Protein AF-A0A7S4HXS4-F1 (afdb_monomer_lite)

Structure (mmCIF, N/CA/C/O backbone):
data_AF-A0A7S4HXS4-F1
#
_entry.id   AF-A0A7S4HXS4-F1
#
loop_
_atom_site.group_PDB
_atom_site.id
_atom_site.type_symbol
_atom_site.label_atom_id
_atom_site.label_alt_id
_atom_site.label_comp_id
_atom_site.label_asym_id
_atom_site.label_entity_id
_atom_site.label_seq_id
_atom_site.pdbx_PDB_ins_code
_atom_site.Cartn_x
_atom_site.Cartn_y
_atom_site.Cartn_z
_atom_site.occupancy
_atom_site.B_iso_or_equiv
_atom_site.auth_seq_id
_atom_site.auth_comp_id
_atom_site.auth_asym_id
_atom_site.auth_atom_id
_atom_site.pdbx_PDB_model_num
ATOM 1 N N . GLN A 1 1 ? 5.631 14.807 39.932 1.00 48.62 1 GLN A N 1
ATOM 2 C CA . GLN A 1 1 ? 4.966 13.761 40.755 1.00 48.62 1 GLN A CA 1
ATOM 3 C C . GLN A 1 1 ? 3.555 13.387 40.265 1.00 48.62 1 GLN A C 1
ATOM 5 O O . GLN A 1 1 ? 3.109 12.299 40.607 1.00 48.62 1 GLN A O 1
ATOM 10 N N . LEU A 1 2 ? 2.873 14.198 39.436 1.00 36.66 2 LEU A N 1
ATOM 11 C CA . LEU A 1 2 ? 1.602 13.806 38.792 1.00 36.66 2 LEU A CA 1
ATOM 12 C C . LEU A 1 2 ? 1.773 12.913 37.546 1.00 36.66 2 LEU A C 1
ATOM 14 O O . LEU A 1 2 ? 0.957 12.025 37.330 1.00 36.66 2 LEU A O 1
ATOM 18 N N . GLU A 1 3 ? 2.858 13.064 36.786 1.00 39.25 3 GLU A N 1
ATOM 19 C CA . GLU A 1 3 ? 3.107 12.280 35.558 1.00 39.25 3 GLU A CA 1
ATOM 20 C C . GLU A 1 3 ? 3.273 10.772 35.822 1.00 39.25 3 GLU A C 1
ATOM 22 O O . GLU A 1 3 ? 2.792 9.944 35.055 1.00 39.25 3 GLU A O 1
ATOM 27 N N . LYS A 1 4 ? 3.846 10.395 36.974 1.00 41.03 4 LYS A N 1
ATOM 28 C CA . LYS A 1 4 ? 4.000 8.988 37.391 1.00 41.03 4 LYS A CA 1
ATOM 29 C C . LYS A 1 4 ? 2.687 8.306 37.798 1.00 41.03 4 LYS A C 1
ATOM 31 O O . LYS A 1 4 ? 2.642 7.084 37.844 1.00 41.03 4 LYS A O 1
ATOM 36 N N . ARG A 1 5 ? 1.626 9.064 38.108 1.00 41.56 5 ARG A N 1
ATOM 37 C CA . ARG A 1 5 ? 0.308 8.509 38.489 1.00 41.56 5 ARG A CA 1
AT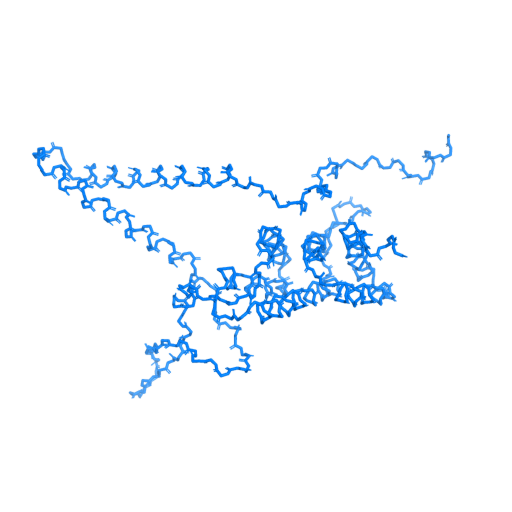OM 38 C C . ARG A 1 5 ? -0.635 8.332 37.297 1.00 41.56 5 ARG A C 1
ATOM 40 O O . ARG A 1 5 ? -1.665 7.694 37.459 1.00 41.56 5 ARG A O 1
ATOM 47 N N . MET A 1 6 ? -0.283 8.870 36.128 1.00 39.78 6 MET A N 1
ATOM 48 C CA . MET A 1 6 ? -1.100 8.815 34.909 1.00 39.78 6 MET A CA 1
ATOM 49 C C . MET A 1 6 ? -0.726 7.661 33.963 1.00 39.78 6 MET A C 1
ATOM 51 O O . MET A 1 6 ? -1.267 7.588 32.868 1.00 39.78 6 MET A O 1
ATOM 55 N N . GLY A 1 7 ? 0.214 6.781 34.330 1.00 35.84 7 GLY A N 1
ATOM 56 C CA . GLY A 1 7 ? 0.595 5.639 33.484 1.00 35.84 7 GLY A CA 1
ATOM 57 C C . GLY A 1 7 ? 1.283 6.004 32.159 1.00 35.84 7 GLY A C 1
ATOM 58 O O . GLY A 1 7 ? 1.500 5.130 31.333 1.00 35.84 7 GLY A O 1
ATOM 59 N N . VAL A 1 8 ? 1.671 7.270 31.956 1.00 43.25 8 VAL A N 1
ATOM 60 C CA . VAL A 1 8 ? 2.336 7.747 30.722 1.00 43.25 8 VAL A CA 1
ATOM 61 C C . VAL A 1 8 ? 3.813 7.325 30.659 1.00 43.25 8 VAL A C 1
ATOM 63 O O . VAL A 1 8 ? 4.458 7.435 29.625 1.00 43.25 8 VAL A O 1
ATOM 66 N N . ALA A 1 9 ? 4.353 6.784 31.752 1.00 33.59 9 ALA A N 1
ATOM 67 C CA . ALA A 1 9 ? 5.680 6.180 31.800 1.00 33.59 9 ALA A CA 1
ATOM 68 C C . ALA A 1 9 ? 5.588 4.652 31.659 1.00 33.59 9 ALA A C 1
ATOM 70 O O . ALA A 1 9 ? 6.033 3.916 32.537 1.00 33.59 9 ALA A O 1
ATOM 71 N N . ALA A 1 10 ? 4.977 4.174 30.575 1.00 33.69 10 ALA A N 1
ATOM 72 C CA . ALA A 1 10 ? 5.369 2.881 30.040 1.00 33.69 10 ALA A CA 1
ATOM 73 C C . ALA A 1 10 ? 6.637 3.139 29.228 1.00 33.69 10 ALA A C 1
ATOM 75 O O . ALA A 1 10 ? 6.600 3.799 28.191 1.00 33.69 10 ALA A O 1
ATOM 76 N N . GLU A 1 11 ? 7.768 2.682 29.760 1.00 32.03 11 GLU A N 1
ATOM 77 C CA . GLU A 1 11 ? 8.992 2.496 28.997 1.00 32.03 11 GLU A CA 1
ATOM 78 C C . GLU A 1 11 ? 8.625 1.739 27.717 1.00 32.03 11 GLU A C 1
ATOM 80 O O . GLU A 1 11 ? 8.322 0.545 27.746 1.00 32.03 11 GLU A O 1
ATOM 85 N N . PHE A 1 12 ? 8.602 2.475 26.606 1.00 33.97 12 PHE A N 1
ATOM 86 C CA . PHE A 1 12 ? 8.404 1.991 25.247 1.00 33.97 12 PHE A CA 1
ATOM 87 C C . PHE A 1 12 ? 9.647 1.188 24.849 1.00 33.97 12 PHE A C 1
ATOM 89 O O . PHE A 1 12 ? 10.474 1.596 24.039 1.00 33.97 12 PHE A O 1
ATOM 96 N N . THR A 1 13 ? 9.848 0.068 25.531 1.00 33.50 13 THR A N 1
ATOM 97 C CA . THR A 1 13 ? 10.948 -0.853 25.301 1.00 33.50 13 THR A CA 1
ATOM 98 C C . THR A 1 13 ? 10.610 -1.664 24.058 1.00 33.50 13 THR A C 1
ATOM 100 O O . THR A 1 13 ? 9.852 -2.626 24.111 1.00 33.50 13 THR A O 1
ATOM 103 N N . GLY A 1 14 ? 11.159 -1.238 22.916 1.00 33.62 14 GLY A N 1
ATOM 104 C CA . GLY A 1 14 ? 11.269 -2.095 21.732 1.00 33.62 14 GLY A CA 1
ATOM 105 C C . GLY A 1 14 ? 10.939 -1.490 20.367 1.00 33.62 14 GLY A C 1
ATOM 106 O O . GLY A 1 14 ? 10.975 -2.238 19.398 1.00 33.62 14 GLY A O 1
ATOM 107 N N . LEU A 1 15 ? 10.638 -0.191 20.245 1.00 38.19 15 LEU A N 1
ATOM 108 C CA . LEU A 1 15 ? 10.359 0.432 18.934 1.00 38.19 15 LEU A CA 1
ATOM 109 C C . LEU A 1 15 ? 11.351 1.528 18.508 1.00 38.19 15 LEU A C 1
ATOM 111 O O . LEU A 1 15 ? 11.173 2.117 17.445 1.00 38.19 15 LEU A O 1
ATOM 115 N N . ASP A 1 16 ? 12.423 1.756 19.270 1.00 32.16 16 ASP A N 1
ATOM 116 C CA . ASP A 1 16 ? 13.467 2.766 18.992 1.00 32.16 16 ASP A CA 1
ATOM 117 C C . ASP A 1 16 ? 14.436 2.358 17.854 1.00 32.16 16 ASP A C 1
ATOM 119 O O . ASP A 1 16 ? 15.609 2.709 17.827 1.00 32.16 16 ASP A O 1
ATOM 123 N N . GLY A 1 17 ? 13.945 1.549 16.914 1.00 40.78 17 GLY A N 1
ATOM 124 C CA . GLY A 1 17 ? 14.686 1.076 15.744 1.00 40.78 17 GLY A CA 1
ATOM 125 C C . GLY A 1 17 ? 13.794 0.726 14.551 1.00 40.78 17 GLY A C 1
ATOM 126 O O . GLY A 1 17 ? 14.253 0.065 13.623 1.00 40.78 17 GLY A O 1
ATOM 127 N N . MET A 1 18 ? 12.512 1.118 14.569 1.00 42.81 18 MET A N 1
ATOM 128 C CA . MET A 1 18 ? 11.580 0.842 13.473 1.00 42.81 18 MET A CA 1
ATOM 129 C C . MET A 1 18 ? 11.328 2.085 12.621 1.00 42.81 18 MET A C 1
ATOM 131 O O . MET A 1 18 ? 10.424 2.867 12.892 1.00 42.81 18 MET A O 1
ATOM 135 N N . MET A 1 19 ? 12.113 2.168 11.550 1.00 52.69 19 MET A N 1
ATOM 136 C CA . MET A 1 19 ? 12.006 3.064 10.400 1.00 52.69 19 MET A CA 1
ATOM 137 C C . MET A 1 19 ? 11.995 4.570 10.683 1.00 52.69 19 MET A C 1
ATOM 139 O O . MET A 1 19 ? 10.982 5.155 11.066 1.00 52.69 19 MET A O 1
ATOM 143 N N . GLU A 1 20 ? 13.111 5.218 10.362 1.00 48.25 20 GLU A N 1
ATOM 144 C CA . GLU A 1 20 ? 13.194 6.671 10.259 1.00 48.25 20 GLU A CA 1
ATOM 145 C C . GLU A 1 20 ? 12.700 7.148 8.883 1.00 48.25 20 GLU A C 1
ATOM 147 O O . GLU A 1 20 ? 12.675 6.410 7.900 1.00 48.25 20 GLU A O 1
ATOM 152 N N . VAL A 1 21 ? 12.328 8.427 8.774 1.00 50.97 21 VAL A N 1
ATOM 153 C CA . VAL A 1 21 ? 11.938 9.056 7.492 1.00 50.97 21 VAL A CA 1
ATOM 154 C C . VAL A 1 21 ? 13.059 8.938 6.439 1.00 50.97 21 VAL A C 1
ATOM 156 O O . VAL A 1 21 ? 12.789 8.902 5.240 1.00 50.97 21 VAL A O 1
ATOM 159 N N . SER A 1 22 ? 14.310 8.812 6.891 1.00 49.25 22 SER A N 1
ATOM 160 C CA . SER A 1 22 ? 15.501 8.540 6.080 1.00 49.25 22 SER A CA 1
ATOM 161 C C . SER A 1 22 ? 15.471 7.169 5.380 1.00 49.25 22 SER A C 1
ATOM 163 O O . SER A 1 22 ? 16.053 7.040 4.305 1.00 49.25 22 SER A O 1
ATOM 165 N N . ASP A 1 23 ? 14.731 6.181 5.896 1.00 55.16 23 ASP A N 1
ATOM 166 C CA . ASP A 1 23 ? 14.619 4.829 5.319 1.00 55.16 23 ASP A CA 1
ATOM 167 C C . ASP A 1 23 ? 13.713 4.747 4.080 1.00 55.16 23 ASP A C 1
ATOM 169 O O . ASP A 1 23 ? 13.588 3.682 3.464 1.00 55.16 23 ASP A O 1
ATOM 173 N N . PHE A 1 24 ? 13.055 5.854 3.725 1.00 50.34 24 PHE A N 1
ATOM 174 C CA . PHE A 1 24 ? 12.297 6.017 2.482 1.00 50.34 24 PHE A CA 1
ATOM 175 C C . PHE A 1 24 ? 13.108 6.717 1.382 1.00 50.34 24 PHE A C 1
ATOM 177 O O . PHE A 1 24 ? 12.611 6.873 0.266 1.00 50.34 24 PHE A O 1
ATOM 184 N N . ALA A 1 25 ? 14.349 7.129 1.663 1.00 51.06 25 ALA A N 1
ATOM 185 C CA . ALA A 1 25 ? 15.264 7.567 0.619 1.00 51.06 25 ALA A CA 1
ATOM 186 C C . ALA A 1 25 ? 15.719 6.347 -0.212 1.00 51.06 25 ALA A C 1
ATOM 188 O O . ALA A 1 25 ? 15.916 5.270 0.359 1.00 51.06 25 ALA A O 1
ATOM 189 N N . PRO A 1 26 ? 15.912 6.474 -1.539 1.00 46.03 26 PRO A N 1
ATOM 190 C CA . PRO A 1 26 ? 16.438 5.385 -2.358 1.00 46.03 26 PRO A CA 1
ATOM 191 C C . PRO A 1 26 ? 17.803 4.957 -1.808 1.00 46.03 26 PRO A C 1
ATOM 193 O O . PRO A 1 26 ? 18.766 5.722 -1.863 1.00 46.03 26 PRO A O 1
ATOM 196 N N . SER A 1 27 ? 17.885 3.761 -1.227 1.00 53.44 27 SER A N 1
ATOM 197 C CA . SER A 1 27 ? 19.128 3.253 -0.660 1.00 53.44 27 SER A CA 1
ATOM 198 C C . SER A 1 27 ? 20.007 2.661 -1.758 1.00 53.44 27 SER A C 1
ATOM 200 O O . SER A 1 27 ? 19.574 1.859 -2.589 1.00 53.44 27 SER A O 1
ATOM 202 N N . ASP A 1 28 ? 21.272 3.072 -1.761 1.00 55.22 28 ASP A N 1
ATOM 203 C CA . ASP A 1 28 ? 22.278 2.605 -2.705 1.00 55.22 28 ASP A CA 1
ATOM 204 C C . ASP A 1 28 ? 22.683 1.167 -2.321 1.00 55.22 28 ASP A C 1
ATOM 206 O O . ASP A 1 28 ? 23.573 0.920 -1.506 1.00 55.22 28 ASP A O 1
ATOM 210 N N . ASN A 1 29 ? 21.939 0.189 -2.845 1.00 57.09 29 ASN A N 1
ATOM 211 C CA . ASN A 1 29 ? 21.922 -1.216 -2.403 1.00 57.09 29 ASN A CA 1
ATOM 212 C C . ASN A 1 29 ? 23.135 -2.043 -2.895 1.00 57.09 29 ASN A C 1
ATOM 214 O O . ASN A 1 29 ? 23.062 -3.246 -3.167 1.00 57.09 29 ASN A O 1
ATOM 218 N N . THR A 1 30 ? 24.276 -1.374 -3.043 1.00 62.88 30 THR A N 1
ATOM 219 C CA . THR A 1 30 ? 25.514 -1.885 -3.641 1.00 62.88 30 THR A CA 1
ATOM 220 C C . THR A 1 30 ? 26.115 -3.033 -2.825 1.00 62.88 30 THR A C 1
ATOM 222 O O . THR A 1 30 ? 26.625 -3.997 -3.393 1.00 62.88 30 THR A O 1
ATOM 225 N N . VAL A 1 31 ? 25.988 -2.993 -1.495 1.00 66.94 31 VAL A N 1
ATOM 226 C CA . VAL A 1 31 ? 26.545 -4.013 -0.585 1.00 66.94 31 VAL A CA 1
ATOM 227 C C . VAL A 1 31 ? 25.781 -5.341 -0.665 1.00 66.94 31 VAL A C 1
ATOM 229 O O . VAL A 1 31 ? 26.393 -6.413 -0.666 1.00 66.94 31 VAL A O 1
ATOM 232 N N . LEU A 1 32 ? 24.449 -5.292 -0.784 1.00 62.66 32 LEU A N 1
ATOM 233 C CA . LEU A 1 32 ? 23.617 -6.491 -0.917 1.00 62.66 32 LEU A CA 1
ATOM 234 C C . LEU A 1 32 ? 23.870 -7.180 -2.266 1.00 62.66 32 LEU A C 1
ATOM 236 O O . LEU A 1 32 ? 24.050 -8.396 -2.314 1.00 62.66 32 LEU A O 1
ATOM 240 N N . ARG A 1 33 ? 23.974 -6.395 -3.350 1.00 65.75 33 ARG A N 1
ATOM 241 C CA . ARG A 1 33 ? 24.323 -6.899 -4.690 1.00 65.75 33 ARG A CA 1
ATOM 242 C C . ARG A 1 33 ? 25.683 -7.593 -4.699 1.00 65.75 33 ARG A C 1
ATOM 244 O O . ARG A 1 33 ? 25.777 -8.728 -5.154 1.00 65.75 33 ARG A O 1
ATOM 251 N N . GLN A 1 34 ? 26.703 -6.971 -4.107 1.00 71.56 34 GLN A N 1
ATOM 252 C CA . GLN A 1 34 ? 28.035 -7.576 -3.986 1.00 71.56 34 GLN A CA 1
ATOM 253 C C . GLN A 1 34 ? 28.020 -8.875 -3.167 1.00 71.56 34 GLN A C 1
ATOM 255 O O . GLN A 1 34 ? 28.730 -9.823 -3.503 1.00 71.56 34 GLN A O 1
ATOM 260 N N . SER A 1 35 ? 27.202 -8.944 -2.114 1.00 71.94 35 SER A N 1
ATOM 261 C CA . SER A 1 35 ? 27.075 -10.145 -1.277 1.00 71.94 35 SER A CA 1
ATOM 262 C C . SER A 1 35 ? 26.421 -11.305 -2.038 1.00 71.94 35 SER A C 1
ATOM 264 O O . SER A 1 35 ? 26.928 -12.427 -2.002 1.00 71.94 35 SER A O 1
ATOM 266 N N . LEU A 1 36 ? 25.355 -11.028 -2.795 1.00 70.56 36 LEU A N 1
ATOM 267 C CA . LEU A 1 36 ? 24.672 -12.019 -3.634 1.00 70.56 36 LEU A CA 1
ATOM 268 C C . LEU A 1 36 ? 25.569 -12.521 -4.776 1.00 70.56 36 LEU A C 1
ATOM 270 O O . LEU A 1 36 ? 25.657 -13.727 -4.999 1.00 70.56 36 LEU A O 1
ATOM 274 N N . GLU A 1 37 ? 26.302 -11.623 -5.441 1.00 76.00 37 GLU A N 1
ATOM 275 C CA . GLU A 1 37 ? 27.263 -11.981 -6.494 1.00 76.00 37 GLU A CA 1
ATOM 276 C C . GLU A 1 37 ? 28.400 -12.869 -5.962 1.00 76.00 37 GLU A C 1
ATOM 278 O O . GLU A 1 37 ? 28.801 -13.842 -6.611 1.00 76.00 37 GLU A O 1
ATOM 283 N N . GLN A 1 38 ? 28.909 -12.582 -4.757 1.00 77.81 38 GLN A N 1
ATOM 284 C CA . GLN A 1 38 ? 29.925 -13.413 -4.107 1.00 77.81 38 GLN A CA 1
ATOM 285 C C . GLN A 1 38 ? 29.396 -14.801 -3.746 1.00 77.81 38 GLN A C 1
ATOM 287 O O . GLN A 1 38 ? 30.120 -15.794 -3.879 1.00 77.81 38 GLN A O 1
ATOM 292 N N . GLU A 1 39 ? 28.154 -14.894 -3.280 1.00 75.88 39 GLU A N 1
ATOM 293 C CA . GLU A 1 39 ? 27.554 -16.170 -2.911 1.00 75.88 39 GLU A CA 1
ATOM 294 C C . GLU A 1 39 ? 27.231 -17.027 -4.141 1.00 75.88 39 GLU A C 1
ATOM 296 O O . GLU A 1 39 ? 27.523 -18.227 -4.156 1.00 75.88 39 GLU A O 1
ATOM 301 N N . GLU A 1 40 ? 26.759 -16.406 -5.224 1.00 77.25 40 GLU A N 1
ATOM 302 C CA . GLU A 1 40 ? 26.568 -17.059 -6.520 1.00 77.25 40 GLU A CA 1
ATOM 303 C C . GLU A 1 40 ? 27.904 -17.562 -7.100 1.00 77.25 40 GLU A C 1
ATOM 305 O O . GLU A 1 40 ? 27.997 -18.692 -7.593 1.00 77.25 40 GLU A O 1
ATOM 310 N N . ALA A 1 41 ? 28.981 -16.776 -6.981 1.00 80.06 41 ALA A N 1
ATOM 311 C CA . ALA A 1 41 ? 30.317 -17.182 -7.413 1.00 80.06 41 ALA A CA 1
ATOM 312 C C . ALA A 1 41 ? 30.861 -18.379 -6.612 1.00 80.06 41 ALA A C 1
ATOM 314 O O . ALA A 1 41 ? 31.436 -19.304 -7.198 1.00 80.06 41 ALA A O 1
ATOM 315 N N . LYS A 1 42 ? 30.649 -18.403 -5.287 1.00 83.06 42 LYS A N 1
ATOM 316 C CA . LYS A 1 42 ? 31.038 -19.530 -4.420 1.00 83.06 42 LYS A CA 1
ATOM 317 C C . LYS A 1 42 ? 30.295 -20.814 -4.792 1.00 83.06 42 LYS A C 1
ATOM 319 O O . LYS A 1 42 ? 30.921 -21.869 -4.888 1.00 83.06 42 LYS A O 1
ATOM 324 N N . ARG A 1 43 ? 28.989 -20.728 -5.060 1.00 81.62 43 ARG A N 1
ATOM 325 C CA . ARG A 1 43 ? 28.161 -21.881 -5.459 1.00 81.62 43 ARG A CA 1
ATOM 326 C C . ARG A 1 43 ? 28.586 -22.448 -6.813 1.00 81.62 43 ARG A C 1
ATOM 328 O O . ARG A 1 43 ? 28.833 -23.647 -6.918 1.00 81.62 43 ARG A O 1
ATOM 335 N N . LYS A 1 44 ? 28.807 -21.588 -7.817 1.00 81.88 44 LYS A N 1
ATOM 336 C CA . LYS A 1 44 ? 29.342 -22.006 -9.129 1.00 81.88 44 LYS A CA 1
ATOM 337 C C . LYS A 1 44 ? 30.700 -22.701 -9.004 1.00 81.88 44 LYS A C 1
ATOM 339 O O . LYS A 1 44 ? 30.964 -23.666 -9.718 1.00 81.88 44 LYS A O 1
ATOM 344 N N . ALA A 1 45 ? 31.570 -22.228 -8.110 1.00 82.81 45 ALA A N 1
ATOM 345 C CA . ALA A 1 45 ? 32.863 -22.861 -7.866 1.00 82.81 45 ALA A CA 1
ATOM 346 C C . ALA A 1 45 ? 32.726 -24.258 -7.234 1.00 82.81 45 ALA A C 1
ATOM 348 O O . ALA A 1 45 ? 33.459 -25.165 -7.632 1.00 82.81 45 ALA A O 1
ATOM 349 N N . ALA A 1 46 ? 31.780 -24.440 -6.308 1.00 84.75 46 ALA A N 1
ATOM 350 C CA . ALA A 1 46 ? 31.499 -25.728 -5.675 1.00 84.75 46 ALA A CA 1
ATOM 351 C C . ALA A 1 46 ? 30.960 -26.764 -6.679 1.00 84.75 46 ALA A C 1
ATOM 353 O O . ALA A 1 46 ? 31.515 -27.858 -6.765 1.00 84.75 46 ALA A O 1
ATOM 354 N N . ASP A 1 47 ? 29.982 -26.394 -7.513 1.00 80.62 47 ASP A N 1
ATOM 355 C CA . ASP A 1 47 ? 29.418 -27.289 -8.537 1.00 80.62 47 ASP A CA 1
ATOM 356 C C . ASP A 1 47 ? 30.487 -27.730 -9.560 1.00 80.62 47 ASP A C 1
ATOM 358 O O . ASP A 1 47 ? 30.557 -28.891 -9.967 1.00 80.62 47 ASP A O 1
ATOM 362 N N . ILE A 1 48 ? 31.377 -26.813 -9.964 1.00 81.31 48 ILE A N 1
ATOM 363 C CA . ILE A 1 48 ? 32.498 -27.137 -10.860 1.00 81.31 48 ILE A CA 1
ATOM 364 C C . ILE A 1 48 ? 33.490 -28.088 -10.174 1.00 81.31 48 ILE A C 1
ATOM 366 O O . ILE A 1 48 ? 34.004 -29.001 -10.825 1.00 81.31 48 ILE A O 1
ATOM 370 N N . ALA A 1 49 ? 33.785 -27.874 -8.889 1.00 82.31 49 ALA A N 1
ATOM 371 C CA . ALA A 1 49 ? 34.698 -28.721 -8.127 1.00 82.31 49 ALA A CA 1
ATOM 372 C C . ALA A 1 49 ? 34.145 -30.143 -7.954 1.00 82.31 49 ALA A C 1
ATOM 374 O O . ALA A 1 49 ? 34.892 -31.102 -8.134 1.00 82.31 49 ALA A O 1
ATOM 375 N N . GLU A 1 50 ? 32.844 -30.283 -7.701 1.00 83.19 50 GLU A N 1
ATOM 376 C CA . GLU A 1 50 ? 32.163 -31.575 -7.594 1.00 83.19 50 GLU A CA 1
ATOM 377 C C . GLU A 1 50 ? 32.229 -32.367 -8.912 1.00 83.19 50 GLU A C 1
ATOM 379 O O . GLU A 1 50 ? 32.618 -33.536 -8.927 1.00 83.19 50 GLU A O 1
ATOM 384 N N . ILE A 1 51 ? 31.948 -31.716 -10.049 1.00 77.62 51 ILE A N 1
ATOM 385 C CA . ILE A 1 51 ? 32.027 -32.348 -11.378 1.00 77.62 51 ILE A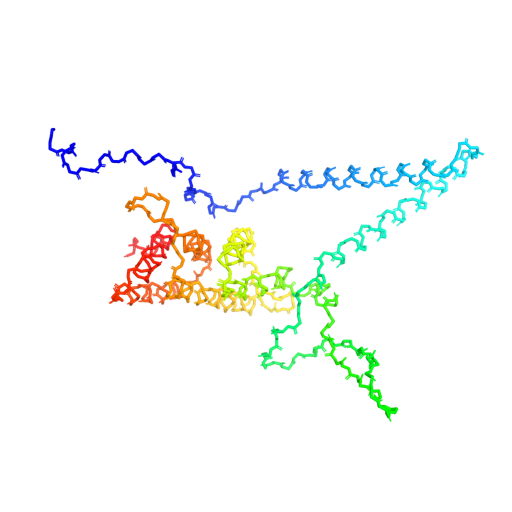 CA 1
ATOM 386 C C . ILE A 1 51 ? 33.457 -32.809 -11.694 1.00 77.62 51 ILE A C 1
ATOM 388 O O . ILE A 1 51 ? 33.654 -33.870 -12.287 1.00 77.62 51 ILE A O 1
ATOM 392 N N . LEU A 1 52 ? 34.464 -32.018 -11.311 1.00 75.88 52 LEU A N 1
ATOM 393 C CA . LEU A 1 52 ? 35.869 -32.372 -11.514 1.00 75.88 52 LEU A CA 1
ATOM 394 C C . LEU A 1 52 ? 36.330 -33.495 -10.576 1.00 75.88 52 LEU A C 1
ATOM 396 O O . LEU A 1 52 ? 37.115 -34.336 -11.006 1.00 75.88 52 LEU A O 1
ATOM 400 N N . HIS A 1 53 ? 35.840 -33.533 -9.336 1.00 78.69 53 HIS A N 1
ATOM 401 C CA . HIS A 1 53 ? 36.153 -34.585 -8.367 1.00 78.69 53 HIS A CA 1
ATOM 402 C C . HIS A 1 53 ? 35.599 -35.948 -8.810 1.00 78.69 53 HIS A C 1
ATOM 404 O O . HIS A 1 53 ? 36.312 -36.950 -8.783 1.00 78.69 53 HIS A O 1
ATOM 410 N N . ASN A 1 54 ? 34.368 -35.968 -9.330 1.00 74.00 54 ASN A N 1
ATOM 411 C CA . ASN A 1 54 ? 33.715 -37.185 -9.823 1.00 74.00 54 ASN A CA 1
ATOM 412 C C . ASN A 1 54 ? 34.358 -37.762 -11.100 1.00 74.00 54 ASN A C 1
ATOM 414 O O . ASN A 1 54 ? 34.119 -38.920 -11.436 1.00 74.00 54 ASN A O 1
ATOM 418 N N . ALA A 1 55 ? 35.179 -36.986 -11.817 1.00 68.44 55 ALA A N 1
ATOM 419 C CA . ALA A 1 55 ? 35.838 -37.424 -13.049 1.00 68.44 55 ALA A CA 1
ATOM 420 C C . ALA A 1 55 ? 37.100 -38.288 -12.821 1.00 68.44 55 ALA A C 1
ATOM 422 O O . ALA A 1 55 ? 37.642 -38.822 -13.789 1.00 68.44 55 ALA A O 1
ATOM 423 N N . GLY A 1 56 ? 37.549 -38.457 -11.570 1.00 64.06 56 GLY A N 1
ATOM 424 C CA . GLY A 1 56 ? 38.712 -39.275 -11.212 1.00 64.06 56 GLY A CA 1
ATOM 425 C C . GLY A 1 56 ? 40.066 -38.657 -11.598 1.00 64.06 56 GLY A C 1
ATOM 426 O O . GLY A 1 56 ? 40.171 -37.775 -12.451 1.00 64.06 56 GLY A O 1
ATOM 427 N N . ASP A 1 57 ? 41.142 -39.119 -10.953 1.00 64.75 57 ASP A N 1
ATOM 428 C CA . ASP A 1 57 ? 42.435 -38.411 -10.961 1.00 64.75 57 ASP A CA 1
ATOM 429 C C . ASP A 1 57 ? 43.404 -38.799 -12.102 1.00 64.75 57 ASP A C 1
ATOM 431 O O . ASP A 1 57 ? 44.544 -38.335 -12.157 1.00 64.75 57 ASP A O 1
ATOM 435 N N . SER A 1 58 ? 42.955 -39.626 -13.053 1.00 64.56 58 SER A N 1
ATOM 436 C CA . SER A 1 58 ? 43.790 -40.228 -14.110 1.00 64.56 58 SER A CA 1
ATOM 437 C C . SER A 1 58 ? 43.681 -39.547 -15.484 1.00 64.56 58 SER A C 1
ATOM 439 O O . SER A 1 58 ? 43.952 -40.164 -16.511 1.00 64.56 58 SER A O 1
ATOM 441 N N . MET A 1 59 ? 43.323 -38.259 -15.522 1.00 69.31 59 MET A N 1
ATOM 442 C CA . MET A 1 59 ? 43.106 -37.524 -16.776 1.00 69.31 59 MET A CA 1
ATOM 443 C C . MET A 1 59 ? 44.311 -36.661 -17.179 1.00 69.31 59 MET A C 1
ATOM 445 O O . MET A 1 59 ? 44.926 -35.971 -16.357 1.00 69.31 59 MET A O 1
ATOM 449 N N . SER A 1 60 ? 44.612 -36.628 -18.479 1.00 77.50 60 SER A N 1
ATOM 450 C CA . SER A 1 60 ? 45.663 -35.775 -19.048 1.00 77.50 60 SER A CA 1
ATOM 451 C C . SER A 1 60 ? 45.340 -34.282 -18.868 1.00 77.50 60 SER A C 1
ATOM 453 O O . SER A 1 60 ? 44.177 -33.875 -18.810 1.00 77.50 60 SER A O 1
ATOM 455 N N . ALA A 1 61 ? 46.357 -33.411 -18.842 1.00 74.56 61 ALA A N 1
ATOM 456 C CA . ALA A 1 61 ? 46.181 -31.958 -18.683 1.00 74.56 61 ALA A CA 1
ATOM 457 C C . ALA A 1 61 ? 45.223 -31.343 -19.728 1.00 74.56 61 ALA A C 1
ATOM 459 O O . ALA A 1 61 ? 44.476 -30.405 -19.437 1.00 74.56 61 ALA A O 1
ATOM 460 N N . ARG A 1 62 ? 45.195 -31.900 -20.947 1.00 72.88 62 ARG A N 1
ATOM 461 C CA . ARG A 1 62 ? 44.259 -31.488 -22.008 1.00 72.88 62 ARG A CA 1
ATOM 462 C C . ARG A 1 62 ? 42.817 -31.895 -21.700 1.00 72.88 62 ARG A C 1
ATOM 464 O O . ARG A 1 62 ? 41.893 -31.122 -21.952 1.00 72.88 62 ARG A O 1
ATOM 471 N N . GLU A 1 63 ? 42.623 -33.072 -21.123 1.00 74.31 63 GLU A N 1
ATOM 472 C CA . GLU A 1 63 ? 41.304 -33.588 -20.763 1.00 74.31 63 GLU A CA 1
ATOM 473 C C . GLU A 1 63 ? 40.728 -32.857 -19.552 1.00 74.31 63 GLU A C 1
ATOM 475 O O . GLU A 1 63 ? 39.562 -32.468 -19.592 1.00 74.31 63 GLU A O 1
ATOM 480 N N . ARG A 1 64 ? 41.555 -32.537 -18.543 1.00 76.31 64 ARG A N 1
ATOM 481 C CA . ARG A 1 64 ? 41.143 -31.682 -17.414 1.00 76.31 64 ARG A CA 1
ATOM 482 C C . ARG A 1 64 ? 40.633 -30.317 -17.885 1.00 76.31 64 ARG A C 1
ATOM 484 O O . ARG A 1 64 ? 39.593 -29.855 -17.422 1.00 76.31 64 ARG A O 1
ATOM 491 N N . ASN A 1 65 ? 41.303 -29.684 -18.850 1.00 79.12 65 ASN A N 1
ATOM 492 C CA . ASN A 1 65 ? 40.855 -28.397 -19.396 1.00 79.12 65 ASN A CA 1
ATOM 493 C C . ASN A 1 65 ? 39.539 -28.506 -20.185 1.00 79.12 65 ASN A C 1
ATOM 495 O O . ASN A 1 65 ? 38.691 -27.615 -20.091 1.00 79.12 65 ASN A O 1
ATOM 499 N N . LYS A 1 66 ? 39.338 -29.600 -20.931 1.00 81.12 66 LYS A N 1
ATOM 500 C CA . LYS A 1 66 ? 38.076 -29.884 -21.633 1.00 81.12 66 LYS A CA 1
ATOM 501 C C . LYS A 1 66 ? 36.931 -30.136 -20.647 1.00 81.12 66 LYS A C 1
ATOM 503 O O . LYS A 1 66 ? 35.846 -29.587 -20.828 1.00 81.12 66 LYS A O 1
ATOM 508 N N . LEU A 1 67 ? 37.183 -30.900 -19.586 1.00 79.81 67 LEU A N 1
ATOM 509 C CA . LEU A 1 67 ? 36.219 -31.164 -18.517 1.00 79.81 67 LEU A CA 1
ATOM 510 C C . LEU A 1 67 ? 35.856 -29.893 -17.754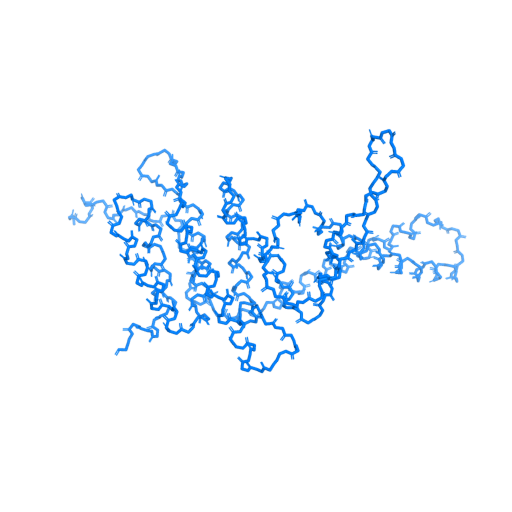 1.00 79.81 67 LEU A C 1
ATOM 512 O O . LEU A 1 67 ? 34.678 -29.640 -17.541 1.00 79.81 67 LEU A O 1
ATOM 516 N N . LYS A 1 68 ? 36.827 -29.030 -17.440 1.00 83.12 68 LYS A N 1
ATOM 517 C CA . LYS A 1 68 ? 36.567 -27.738 -16.788 1.00 83.12 68 LYS A CA 1
ATOM 518 C C . LYS A 1 68 ? 35.657 -26.827 -17.622 1.00 83.12 68 LYS A C 1
ATOM 520 O O . LYS A 1 68 ? 34.839 -26.108 -17.057 1.00 83.12 68 LYS A O 1
ATOM 525 N N . ARG A 1 69 ? 35.781 -26.847 -18.957 1.00 80.94 69 ARG A N 1
ATOM 526 C CA . ARG A 1 69 ? 34.880 -26.102 -19.859 1.00 80.94 69 ARG A CA 1
ATOM 527 C C . ARG A 1 69 ? 33.463 -26.679 -19.840 1.00 80.94 69 ARG A C 1
ATOM 529 O O . ARG A 1 69 ? 32.524 -25.924 -19.626 1.00 80.94 69 ARG A O 1
ATOM 536 N N . LYS A 1 70 ? 33.327 -28.004 -19.948 1.00 84.06 70 LYS A N 1
ATOM 537 C CA . LYS A 1 70 ? 32.025 -28.684 -19.848 1.00 84.06 70 LYS A CA 1
ATOM 538 C C . LYS A 1 70 ? 31.356 -28.488 -18.484 1.00 84.06 70 LYS A C 1
ATOM 540 O O . LYS A 1 70 ? 30.162 -28.239 -18.422 1.00 84.06 70 LYS A O 1
ATOM 545 N N . ALA A 1 71 ? 32.121 -28.536 -17.395 1.00 84.56 71 ALA A N 1
ATOM 546 C CA . ALA A 1 71 ? 31.615 -28.313 -16.043 1.00 84.56 71 ALA A CA 1
ATOM 547 C C . ALA A 1 71 ? 31.035 -26.900 -15.869 1.00 84.56 71 ALA A C 1
ATOM 549 O O . ALA A 1 71 ? 30.007 -26.740 -15.223 1.00 84.56 71 ALA A O 1
ATOM 550 N N . LYS A 1 72 ? 31.645 -25.881 -16.495 1.00 85.19 72 LYS A N 1
ATOM 551 C CA . LYS A 1 72 ? 31.100 -24.513 -16.514 1.00 85.19 72 LYS A CA 1
ATOM 552 C C . LYS A 1 72 ? 29.771 -24.414 -17.268 1.00 85.19 72 LYS A C 1
ATOM 554 O O . LYS A 1 72 ? 28.886 -23.699 -16.814 1.00 85.19 72 LYS A O 1
ATOM 559 N N . GLU A 1 73 ? 29.630 -25.111 -18.394 1.00 81.00 73 GLU A N 1
ATOM 560 C CA . GLU A 1 73 ? 28.371 -25.149 -19.157 1.00 81.00 73 GLU A CA 1
ATOM 561 C C . GLU A 1 73 ? 27.263 -25.867 -18.376 1.00 81.00 73 GLU A C 1
ATOM 563 O O . GLU A 1 73 ? 26.156 -25.349 -18.265 1.00 81.00 73 GLU A O 1
ATOM 568 N N . ILE A 1 74 ? 27.582 -27.005 -17.752 1.00 81.12 74 ILE A N 1
ATOM 569 C CA . ILE A 1 74 ? 26.643 -27.768 -16.917 1.00 81.12 74 ILE A CA 1
ATOM 570 C C . ILE A 1 74 ? 26.218 -26.956 -15.686 1.00 81.12 74 ILE A C 1
ATOM 572 O O . ILE A 1 74 ? 25.033 -26.909 -15.371 1.00 81.12 74 ILE A O 1
ATOM 576 N N . ALA A 1 75 ? 27.153 -26.277 -15.013 1.00 79.88 75 ALA A N 1
ATOM 577 C CA . ALA A 1 75 ? 26.836 -25.405 -13.882 1.00 79.88 75 ALA A CA 1
ATOM 578 C C . ALA A 1 75 ? 25.935 -24.227 -14.299 1.00 79.88 75 ALA A C 1
ATOM 580 O O . ALA A 1 75 ? 25.023 -23.864 -13.563 1.00 79.88 75 ALA A O 1
ATOM 581 N N . LYS A 1 76 ? 26.134 -23.666 -15.503 1.00 82.94 76 LYS A N 1
ATOM 582 C CA . LYS A 1 76 ? 25.255 -22.625 -16.060 1.00 82.94 76 LYS A CA 1
ATOM 583 C C . LYS A 1 76 ? 23.837 -23.152 -16.326 1.00 82.94 76 LYS A C 1
ATOM 585 O O . LYS A 1 76 ? 22.878 -22.460 -16.010 1.00 82.94 76 LYS A O 1
ATOM 590 N N . SER A 1 77 ? 23.710 -24.368 -16.860 1.00 78.25 77 SER A N 1
ATOM 591 C CA . SER A 1 77 ? 22.411 -25.007 -17.121 1.00 78.25 77 SER A CA 1
ATOM 592 C C . SER A 1 77 ? 21.665 -25.366 -15.830 1.00 78.25 77 SER A C 1
ATOM 594 O O . SER A 1 77 ? 20.476 -25.092 -15.718 1.00 78.25 77 SER A O 1
ATOM 596 N N . LYS A 1 78 ? 22.358 -25.920 -14.825 1.00 79.12 78 LYS A N 1
ATOM 597 C CA . LYS A 1 78 ? 21.766 -26.238 -13.511 1.00 79.12 78 LYS A CA 1
ATOM 598 C C . LYS A 1 78 ? 21.292 -24.994 -12.762 1.00 79.12 78 LYS A C 1
ATOM 600 O O . LYS A 1 78 ? 20.273 -25.039 -12.080 1.00 79.12 78 LYS A O 1
ATOM 605 N N . GLU A 1 79 ? 22.029 -23.890 -12.873 1.00 74.50 79 GLU A N 1
ATOM 606 C CA . GLU A 1 79 ? 21.610 -22.600 -12.317 1.00 74.50 79 GLU A CA 1
ATOM 607 C C . GLU A 1 79 ? 20.309 -22.116 -12.970 1.00 74.50 79 GLU A C 1
ATOM 609 O O . GLU A 1 79 ? 19.392 -21.685 -12.276 1.00 74.50 79 GLU A O 1
ATOM 614 N N . GLN A 1 80 ? 20.191 -22.256 -14.293 1.00 74.25 80 GLN A N 1
ATOM 615 C CA . GLN A 1 80 ? 18.968 -21.926 -15.020 1.00 74.25 80 GLN A CA 1
ATOM 616 C C . GLN A 1 80 ? 17.786 -22.812 -14.582 1.00 74.25 80 GLN A C 1
ATOM 618 O O . GLN A 1 80 ? 16.727 -22.285 -14.265 1.00 74.25 80 GLN A O 1
ATOM 623 N N . GLU A 1 81 ? 17.973 -24.129 -14.454 1.00 70.88 81 GLU A N 1
ATOM 624 C CA . GLU A 1 81 ? 16.931 -25.050 -13.962 1.00 70.88 81 GLU A CA 1
ATOM 625 C C . GLU A 1 81 ? 16.487 -24.756 -12.518 1.00 70.88 81 GLU A C 1
ATOM 627 O O . GLU A 1 81 ? 15.300 -24.827 -12.199 1.00 70.88 81 GLU A O 1
ATOM 632 N N . ARG A 1 82 ? 17.416 -24.393 -11.622 1.00 73.56 82 ARG A N 1
ATOM 633 C CA . ARG A 1 82 ? 17.079 -24.029 -10.233 1.00 73.56 82 ARG A CA 1
ATOM 634 C C . ARG A 1 82 ? 16.250 -22.749 -10.157 1.00 73.56 82 ARG A C 1
ATOM 636 O O . ARG A 1 82 ? 15.334 -22.683 -9.339 1.00 73.56 82 ARG A O 1
ATOM 643 N N . ARG A 1 83 ? 16.545 -21.763 -11.011 1.00 67.56 83 ARG A N 1
ATOM 644 C CA . ARG A 1 83 ? 15.744 -20.532 -11.121 1.00 67.56 83 ARG A CA 1
ATOM 645 C C . ARG A 1 83 ? 14.308 -20.834 -11.553 1.00 67.56 83 ARG A C 1
ATOM 647 O O . ARG A 1 83 ? 13.387 -20.249 -10.997 1.00 67.56 83 ARG A O 1
ATOM 654 N N . LEU A 1 84 ? 14.122 -21.794 -12.460 1.00 59.72 84 LEU A N 1
ATOM 655 C CA . LEU A 1 84 ? 12.804 -22.219 -12.943 1.00 59.72 84 LEU A CA 1
ATOM 656 C C . LEU A 1 84 ? 11.990 -22.967 -11.871 1.00 59.72 84 LEU A C 1
ATOM 658 O O . LEU A 1 84 ? 10.806 -22.690 -11.679 1.00 59.72 84 LEU A O 1
ATOM 662 N N . ASN A 1 85 ? 12.615 -23.871 -11.109 1.00 52.91 85 ASN A N 1
ATOM 663 C CA . ASN A 1 85 ? 11.904 -24.680 -10.109 1.00 52.91 85 ASN A CA 1
ATOM 664 C C . ASN A 1 85 ? 11.343 -23.868 -8.931 1.00 52.91 85 ASN A C 1
ATOM 666 O O . ASN A 1 85 ? 10.313 -24.248 -8.374 1.00 52.91 85 ASN A O 1
ATOM 670 N N . MET A 1 86 ? 11.961 -22.738 -8.578 1.00 52.03 86 MET A N 1
ATOM 671 C CA . MET A 1 86 ? 11.452 -21.866 -7.513 1.00 52.03 86 MET A CA 1
ATOM 672 C C . MET A 1 86 ? 10.172 -21.104 -7.880 1.00 52.03 86 MET A C 1
ATOM 674 O O . MET A 1 86 ? 9.501 -20.589 -6.990 1.00 52.03 86 MET A O 1
ATOM 678 N N . SER A 1 87 ? 9.815 -21.044 -9.164 1.00 52.25 87 SER A N 1
ATOM 679 C CA . SER A 1 87 ? 8.692 -20.242 -9.657 1.00 52.25 87 SER A CA 1
ATOM 680 C C . SER A 1 87 ? 7.380 -21.020 -9.841 1.00 52.25 87 SER A C 1
ATOM 682 O O . SER A 1 87 ? 6.348 -20.410 -10.111 1.00 52.25 87 SER A O 1
ATOM 684 N N . SER A 1 88 ? 7.387 -22.354 -9.746 1.00 42.69 88 SER A N 1
ATOM 685 C CA . SER A 1 88 ? 6.276 -23.183 -10.258 1.00 42.69 88 SER A CA 1
ATOM 686 C C . SER A 1 88 ? 5.173 -23.544 -9.247 1.00 42.69 88 SER A C 1
ATOM 688 O O . SER A 1 88 ? 4.178 -24.154 -9.626 1.00 42.69 88 SER A O 1
ATOM 690 N N . GLY A 1 89 ? 5.316 -23.187 -7.966 1.00 40.22 89 GLY A N 1
ATOM 691 C CA . GLY A 1 89 ? 4.513 -23.779 -6.886 1.00 40.22 89 GLY A CA 1
ATOM 692 C C . GLY A 1 89 ? 3.082 -23.260 -6.673 1.00 40.22 89 GLY A C 1
ATOM 693 O O . GLY A 1 89 ? 2.347 -23.904 -5.932 1.00 40.22 89 GLY A O 1
ATOM 694 N N . SER A 1 90 ? 2.661 -22.124 -7.245 1.00 45.53 90 SER A N 1
ATOM 695 C CA . SER A 1 90 ? 1.367 -21.513 -6.874 1.00 45.53 90 SER A CA 1
ATOM 696 C C . SER A 1 90 ? 0.897 -20.450 -7.879 1.00 45.53 90 SER A C 1
ATOM 698 O O . SER A 1 90 ? 1.079 -19.261 -7.645 1.00 45.53 90 SER A O 1
ATOM 700 N N . LEU A 1 91 ? 0.360 -20.835 -9.045 1.00 44.84 91 LEU A N 1
ATOM 701 C CA . LEU A 1 91 ? -0.065 -19.853 -10.069 1.00 44.84 91 LEU A CA 1
ATOM 702 C C . LEU A 1 91 ? -1.395 -20.169 -10.781 1.00 44.84 91 LEU A C 1
ATOM 704 O O . LEU A 1 91 ? -1.695 -19.559 -11.803 1.00 44.84 91 LEU A O 1
ATOM 708 N N . THR A 1 92 ? -2.224 -21.093 -10.290 1.00 34.56 92 THR A N 1
ATOM 709 C CA . THR A 1 92 ? -3.316 -21.625 -11.127 1.00 34.56 92 THR A CA 1
ATOM 710 C C . THR A 1 92 ? -4.672 -20.916 -11.075 1.00 34.56 92 THR A C 1
ATOM 712 O O . THR A 1 92 ? -5.561 -21.424 -11.744 1.00 34.56 92 THR A O 1
ATOM 715 N N . ASP A 1 93 ? -4.902 -19.790 -10.378 1.00 36.69 93 ASP A N 1
ATOM 716 C CA . ASP A 1 93 ? -6.308 -19.330 -10.263 1.00 36.69 93 ASP A CA 1
ATOM 717 C C . ASP A 1 93 ? -6.612 -17.826 -10.170 1.00 36.69 93 ASP A C 1
ATOM 719 O O . ASP A 1 93 ? -7.551 -17.429 -9.485 1.00 36.69 93 ASP A O 1
ATOM 723 N N . SER A 1 94 ? -5.877 -16.934 -10.846 1.00 37.94 94 SER A N 1
ATOM 724 C CA . SER A 1 94 ? -6.270 -15.509 -10.854 1.00 37.94 94 SER A CA 1
ATOM 725 C C . SER A 1 94 ? -5.754 -14.713 -12.049 1.00 37.94 94 SER A C 1
ATOM 727 O O . SER A 1 94 ? -4.845 -13.915 -11.885 1.00 37.94 94 SER A O 1
ATOM 729 N N . MET A 1 95 ? -6.359 -14.849 -13.237 1.00 36.12 95 MET A N 1
ATOM 730 C CA . MET A 1 95 ? -6.282 -13.801 -14.275 1.00 36.12 95 MET A CA 1
ATOM 731 C C . MET A 1 95 ? -7.493 -13.822 -15.221 1.00 36.12 95 MET A C 1
ATOM 733 O O . MET A 1 95 ? -7.437 -14.354 -16.333 1.00 36.12 95 MET A O 1
ATOM 737 N N . ASN A 1 96 ? -8.581 -13.161 -14.813 1.00 31.80 96 ASN A N 1
ATOM 738 C CA . ASN A 1 96 ? -9.634 -12.733 -15.733 1.00 31.80 96 ASN A CA 1
ATOM 739 C C . ASN A 1 96 ? -9.784 -11.203 -15.676 1.00 31.80 96 ASN A C 1
ATOM 741 O O . ASN A 1 96 ? -10.579 -10.669 -14.911 1.00 31.80 96 ASN A O 1
ATOM 745 N N . SER A 1 97 ? -8.978 -10.507 -16.481 1.00 31.77 97 SER A N 1
ATOM 746 C CA . SER A 1 97 ? -9.173 -9.100 -16.839 1.00 31.77 97 SER A CA 1
ATOM 747 C C . SER A 1 97 ? -9.261 -9.000 -18.360 1.00 31.77 97 SER A C 1
ATOM 749 O O . SER A 1 97 ? -8.505 -9.648 -19.091 1.00 31.77 97 SER A O 1
ATOM 751 N N . SER A 1 98 ? -10.261 -8.256 -18.815 1.00 35.34 98 SER A N 1
ATOM 752 C CA . SER A 1 98 ? -10.629 -8.035 -20.205 1.00 35.34 98 SER A CA 1
ATOM 753 C C . SER A 1 98 ? -9.728 -6.976 -20.843 1.00 35.34 98 SER A C 1
ATOM 755 O O . SER A 1 98 ? -9.937 -5.783 -20.643 1.00 35.34 98 SER A O 1
ATOM 757 N N . GLY A 1 99 ? -8.773 -7.429 -21.649 1.00 32.50 99 GLY A N 1
ATOM 758 C CA . GLY A 1 99 ? -7.974 -6.626 -22.572 1.00 32.50 99 GLY A CA 1
ATOM 759 C C . GLY A 1 99 ? -7.516 -7.527 -23.717 1.00 32.50 99 GLY A C 1
ATOM 760 O O . GLY A 1 99 ? -7.225 -8.703 -23.493 1.00 32.50 99 GLY A O 1
ATOM 761 N N . GLN A 1 100 ? -7.552 -7.023 -24.951 1.00 32.78 100 GLN A N 1
ATOM 762 C CA . GLN A 1 100 ? -7.160 -7.755 -26.160 1.00 32.78 100 GLN A CA 1
ATOM 763 C C . GLN A 1 100 ? -5.633 -7.896 -26.253 1.00 32.78 100 GLN A C 1
ATOM 765 O O . GLN A 1 100 ? -5.028 -7.417 -27.203 1.00 32.78 100 GLN A O 1
ATOM 770 N N . ASP A 1 101 ? -5.018 -8.591 -25.304 1.00 38.94 101 ASP A N 1
ATOM 771 C CA . ASP A 1 101 ? -3.640 -9.046 -25.440 1.00 38.94 101 ASP A CA 1
ATOM 772 C C . ASP A 1 101 ? -3.641 -10.508 -25.865 1.00 38.94 101 ASP A C 1
ATOM 774 O O . ASP A 1 101 ? -4.404 -11.338 -25.356 1.00 38.94 101 ASP A O 1
ATOM 778 N N . LYS A 1 102 ? -2.798 -10.828 -26.849 1.00 41.97 102 LYS A N 1
ATOM 779 C CA . LYS A 1 102 ? -2.515 -12.205 -27.258 1.00 41.97 102 LYS A CA 1
ATOM 780 C C . LYS A 1 102 ? -1.889 -12.930 -26.067 1.00 41.97 102 LYS A C 1
ATOM 782 O O . LYS A 1 102 ? -0.675 -12.935 -25.916 1.00 41.97 102 LYS A O 1
ATOM 787 N N . LYS A 1 103 ? -2.721 -13.514 -25.207 1.00 44.91 103 LYS A N 1
ATOM 788 C CA . LYS A 1 103 ? -2.266 -14.328 -24.082 1.00 44.91 103 LYS A CA 1
ATOM 789 C C . LYS A 1 103 ? -1.436 -15.495 -24.624 1.00 44.91 103 LYS A C 1
ATOM 791 O O . LYS A 1 103 ? -1.930 -16.300 -25.417 1.00 44.91 103 LYS A O 1
ATOM 796 N N . GLU A 1 104 ? -0.178 -15.555 -24.207 1.00 52.44 104 GLU A N 1
ATOM 797 C CA . GLU A 1 104 ? 0.740 -16.652 -24.497 1.00 52.44 104 GLU A CA 1
ATOM 798 C C . GLU A 1 104 ? 0.297 -17.871 -23.679 1.00 52.44 104 GLU A C 1
ATOM 800 O O . GLU A 1 104 ? 0.594 -18.020 -22.495 1.00 52.44 104 GLU A O 1
ATOM 805 N N . PHE A 1 105 ? -0.532 -18.707 -24.299 1.00 47.59 105 PHE A N 1
ATOM 806 C CA . PHE A 1 105 ? -0.992 -19.965 -23.728 1.00 47.59 105 PHE A CA 1
ATOM 807 C C . PHE A 1 105 ? -0.198 -21.119 -24.329 1.00 47.59 105 PHE A C 1
ATOM 809 O O . PHE A 1 105 ? -0.055 -21.208 -25.552 1.00 47.59 105 PHE A O 1
ATOM 816 N N . LYS A 1 106 ? 0.238 -22.055 -23.483 1.00 52.25 106 LYS A N 1
ATOM 817 C CA . LYS A 1 106 ? 0.700 -23.365 -23.941 1.00 52.25 106 LYS A CA 1
ATOM 818 C C . LYS A 1 106 ? -0.454 -24.359 -23.878 1.00 52.25 106 LYS A C 1
ATOM 820 O O . LYS A 1 106 ? -1.185 -24.440 -22.892 1.00 52.25 106 LYS A O 1
ATOM 825 N N . ASN A 1 107 ? -0.602 -25.137 -24.942 1.00 57.69 107 ASN A N 1
ATOM 826 C CA . ASN A 1 107 ? -1.562 -26.231 -24.990 1.00 57.69 107 ASN A CA 1
ATOM 827 C C . ASN A 1 107 ? -0.967 -27.432 -24.251 1.00 57.69 107 ASN A C 1
ATOM 829 O O . ASN A 1 107 ? 0.012 -28.016 -24.719 1.00 57.69 107 ASN A O 1
ATOM 833 N N . VAL A 1 108 ? -1.545 -27.795 -23.107 1.00 56.78 108 VAL A N 1
ATOM 834 C CA . VAL A 1 108 ? -1.173 -29.007 -22.370 1.00 56.78 108 VAL A CA 1
ATOM 835 C C . VAL A 1 108 ? -2.227 -30.073 -22.639 1.00 56.78 108 VAL A C 1
ATOM 837 O O . VAL A 1 108 ? -3.423 -29.849 -22.460 1.00 56.78 108 VAL A O 1
ATOM 840 N N . VAL A 1 109 ? -1.774 -31.236 -23.104 1.00 51.34 109 VAL A N 1
ATOM 841 C CA . VAL A 1 109 ? -2.625 -32.412 -23.290 1.00 51.34 109 VAL A CA 1
ATOM 842 C C . VAL A 1 109 ? -2.629 -33.190 -21.981 1.00 51.34 109 VAL A C 1
ATOM 844 O O . VAL A 1 109 ? -1.586 -33.693 -21.564 1.00 51.34 109 VAL A O 1
ATOM 847 N N . THR A 1 110 ? -3.786 -33.281 -21.330 1.00 50.41 110 THR A N 1
ATOM 848 C CA . THR A 1 110 ? -3.974 -34.091 -20.122 1.00 50.41 110 THR A CA 1
ATOM 849 C C . THR A 1 110 ? -4.803 -35.333 -20.453 1.00 50.41 110 THR A C 1
ATOM 851 O O . THR A 1 110 ? -5.846 -35.263 -21.105 1.00 50.41 110 THR A O 1
ATOM 854 N N . GLU A 1 111 ? -4.328 -36.507 -20.031 1.00 49.75 111 GLU A N 1
ATOM 855 C CA . GLU A 1 111 ? -5.076 -37.760 -20.167 1.00 49.75 111 GLU A CA 1
ATOM 856 C C . GLU A 1 111 ? -6.045 -37.897 -18.982 1.00 49.75 111 GLU A C 1
ATOM 858 O O . GLU A 1 111 ? -5.620 -38.074 -17.839 1.00 49.75 111 GLU A O 1
ATOM 863 N N . GLN A 1 112 ? -7.357 -37.797 -19.228 1.00 47.41 112 GLN A N 1
ATOM 864 C CA . GLN A 1 112 ? -8.370 -38.055 -18.199 1.00 47.41 112 GLN A CA 1
ATOM 865 C C . GLN A 1 112 ? -8.798 -39.534 -18.172 1.00 47.41 112 GLN A C 1
ATOM 867 O O . GLN A 1 112 ? -8.954 -40.151 -19.228 1.00 47.41 112 GLN A O 1
ATOM 872 N N . PRO A 1 113 ? -9.077 -40.115 -16.986 1.00 45.34 113 PRO A N 1
ATOM 873 C CA . PRO A 1 113 ? -9.401 -41.531 -16.820 1.00 45.34 113 PRO A CA 1
ATOM 874 C C . PRO A 1 113 ? -10.875 -41.835 -17.148 1.00 45.34 113 PRO A C 1
ATOM 876 O O . PRO A 1 113 ? -11.593 -42.431 -16.343 1.00 45.34 113 PRO A O 1
ATOM 879 N N . GLN A 1 114 ? -11.367 -41.422 -18.320 1.00 47.53 114 GLN A N 1
ATOM 880 C CA . GLN A 1 114 ? -12.693 -41.810 -18.804 1.00 47.53 114 GLN A CA 1
ATOM 881 C C . GLN A 1 114 ? -12.649 -42.494 -20.169 1.00 47.53 114 GLN A C 1
ATOM 883 O O . GLN A 1 114 ? -11.813 -42.239 -21.023 1.00 47.53 114 GLN A O 1
ATOM 888 N N . LYS A 1 115 ? -13.593 -43.423 -20.320 1.00 49.03 115 LYS A N 1
ATOM 889 C CA . LYS A 1 115 ? -13.656 -44.540 -21.267 1.00 49.03 115 LYS A CA 1
ATOM 890 C C . LYS A 1 115 ? -14.010 -44.134 -22.709 1.00 49.03 115 LYS A C 1
ATOM 892 O O . LYS A 1 115 ? -14.813 -44.810 -23.339 1.00 49.03 115 LYS A O 1
ATOM 897 N N . ASN A 1 116 ? -13.465 -43.027 -23.203 1.00 52.88 116 ASN A N 1
ATOM 898 C CA . ASN A 1 116 ? -13.578 -42.588 -24.592 1.00 52.88 116 ASN A CA 1
ATOM 899 C C . ASN A 1 116 ? -12.343 -41.758 -24.961 1.00 52.88 116 ASN A C 1
ATOM 901 O O . ASN A 1 116 ? -11.945 -40.903 -24.177 1.00 52.88 116 ASN A O 1
ATOM 905 N N . ASP A 1 117 ? -11.805 -41.993 -26.161 1.00 55.91 117 ASP A N 1
ATOM 906 C CA . ASP A 1 117 ? -10.687 -41.298 -26.831 1.00 55.91 117 ASP A CA 1
ATOM 907 C C . ASP A 1 117 ? -10.958 -39.788 -27.021 1.00 55.91 117 ASP A C 1
ATOM 909 O O . ASP A 1 117 ? -11.125 -39.272 -28.126 1.00 55.91 117 ASP A O 1
ATOM 913 N N . LYS A 1 118 ? -11.082 -39.047 -25.921 1.00 49.84 118 LYS A N 1
ATOM 914 C CA . LYS A 1 118 ? -11.345 -37.611 -25.917 1.00 49.84 118 LYS A CA 1
ATOM 915 C C . LYS A 1 118 ? -10.136 -36.905 -25.314 1.00 49.84 118 LYS A C 1
ATOM 917 O O . LYS A 1 118 ? -10.012 -36.789 -24.101 1.00 49.84 118 LYS A O 1
ATOM 922 N N . LEU A 1 119 ? -9.243 -36.449 -26.189 1.00 49.69 119 LEU A N 1
ATOM 923 C CA . LEU A 1 119 ? -8.134 -35.561 -25.843 1.00 49.69 119 LEU A CA 1
ATOM 924 C C . LEU A 1 119 ? -8.701 -34.202 -25.415 1.00 49.69 119 LEU A C 1
ATOM 926 O O . LEU A 1 119 ? -9.349 -33.520 -26.213 1.00 49.69 119 LEU A O 1
ATOM 930 N N . VAL A 1 120 ? -8.474 -33.819 -24.159 1.00 48.94 120 VAL A N 1
ATOM 931 C CA . VAL A 1 120 ? -8.788 -32.481 -23.650 1.00 48.94 120 VAL A CA 1
ATOM 932 C C . VAL A 1 120 ? -7.514 -31.648 -23.751 1.00 48.94 120 VAL A C 1
ATOM 934 O O . VAL A 1 120 ? -6.473 -32.023 -23.216 1.00 48.94 120 VAL A O 1
ATOM 937 N N . ILE A 1 121 ? -7.585 -30.545 -24.495 1.00 50.12 121 ILE A N 1
ATOM 938 C CA . ILE A 1 121 ? -6.497 -29.571 -24.591 1.00 50.12 121 ILE A CA 1
ATOM 939 C C . ILE A 1 121 ? -6.838 -28.445 -23.623 1.00 50.12 121 ILE A C 1
ATOM 941 O O . ILE A 1 121 ? -7.790 -27.699 -23.858 1.00 50.12 121 ILE A O 1
ATOM 945 N N . GLU A 1 122 ? -6.076 -28.337 -22.539 1.00 50.94 122 GLU A N 1
ATOM 946 C CA . GLU A 1 122 ? -6.178 -27.217 -21.609 1.00 50.94 122 GLU A CA 1
ATOM 947 C C . GLU A 1 122 ? -5.182 -26.130 -22.025 1.00 50.94 122 GLU A C 1
ATOM 949 O O . GLU A 1 122 ? -3.985 -26.381 -22.197 1.00 50.94 122 GLU A O 1
ATOM 954 N N . ALA A 1 123 ? -5.688 -24.912 -22.216 1.00 49.53 123 ALA A N 1
ATOM 955 C CA . ALA A 1 123 ? -4.860 -23.733 -22.415 1.00 49.53 123 ALA A CA 1
ATOM 956 C C . ALA A 1 123 ? -4.369 -23.266 -21.042 1.00 49.53 123 ALA A C 1
ATOM 958 O O . ALA A 1 123 ? -5.118 -22.655 -20.280 1.00 49.53 123 ALA A O 1
ATOM 959 N N . VAL A 1 124 ? -3.118 -23.584 -20.716 1.00 59.25 124 VAL A N 1
ATOM 960 C CA . VAL A 1 124 ? -2.471 -23.144 -19.476 1.00 59.25 124 VAL A CA 1
ATOM 961 C C . VAL A 1 124 ? -1.636 -21.908 -19.791 1.00 59.25 124 VAL A C 1
ATOM 963 O O . VAL A 1 124 ? -0.971 -21.862 -20.829 1.00 59.25 124 VAL A O 1
ATOM 966 N N . ALA A 1 125 ? -1.688 -20.891 -18.926 1.00 60.47 125 ALA A N 1
ATOM 967 C CA . ALA A 1 125 ? -0.851 -19.701 -19.067 1.00 60.47 125 ALA A CA 1
ATOM 968 C C . ALA A 1 125 ? 0.626 -20.116 -19.142 1.00 60.47 125 ALA A C 1
ATOM 970 O O . ALA A 1 125 ? 1.091 -20.910 -18.316 1.00 60.47 125 ALA A O 1
ATOM 971 N N . ASP A 1 126 ? 1.352 -19.624 -20.146 1.00 68.31 126 ASP A N 1
ATOM 972 C CA . ASP A 1 126 ? 2.780 -19.887 -20.256 1.00 68.31 126 ASP A CA 1
ATOM 973 C C . ASP A 1 126 ? 3.539 -19.001 -19.264 1.00 68.31 126 ASP A C 1
ATOM 975 O O . ASP A 1 126 ? 3.987 -17.897 -19.567 1.00 68.31 126 ASP A O 1
ATOM 979 N N . THR A 1 127 ? 3.633 -19.485 -18.026 1.00 67.94 127 THR A N 1
ATOM 980 C CA . THR A 1 127 ? 4.326 -18.792 -16.939 1.00 67.94 127 THR A CA 1
ATOM 981 C C . THR A 1 127 ? 5.780 -18.494 -17.290 1.00 67.94 127 THR A C 1
ATOM 983 O O . THR A 1 127 ? 6.285 -17.463 -16.870 1.00 67.94 127 THR A O 1
ATOM 986 N N . ASP A 1 128 ? 6.443 -19.356 -18.070 1.00 69.31 128 ASP A N 1
ATOM 987 C CA . ASP A 1 128 ? 7.843 -19.167 -18.471 1.00 69.31 128 ASP A CA 1
ATOM 988 C C . ASP A 1 128 ? 7.980 -17.970 -19.418 1.00 69.31 128 ASP A C 1
ATOM 990 O O . ASP A 1 128 ? 8.796 -17.076 -19.192 1.00 69.31 128 ASP A O 1
ATOM 994 N N . ALA A 1 129 ? 7.095 -17.889 -20.412 1.00 69.00 129 ALA A N 1
ATOM 995 C CA . ALA A 1 129 ? 7.042 -16.763 -21.335 1.00 69.00 129 ALA A CA 1
ATOM 996 C C . ALA A 1 129 ? 6.673 -15.445 -20.624 1.00 69.00 129 ALA A C 1
ATOM 998 O O . ALA A 1 129 ? 7.305 -14.417 -20.864 1.00 69.00 129 ALA A O 1
ATOM 999 N N . MET A 1 130 ? 5.744 -15.478 -19.657 1.00 66.50 130 MET A N 1
ATOM 1000 C CA . MET A 1 130 ? 5.394 -14.298 -18.850 1.00 66.50 130 MET A CA 1
ATOM 1001 C C . MET A 1 130 ? 6.531 -13.836 -17.925 1.00 66.50 130 MET A C 1
ATOM 1003 O O . MET A 1 130 ? 6.708 -12.634 -17.741 1.00 66.50 130 MET A O 1
ATOM 1007 N N . ILE A 1 131 ? 7.305 -14.760 -17.346 1.00 69.25 131 ILE A N 1
ATOM 1008 C CA . ILE A 1 131 ? 8.463 -14.438 -16.492 1.00 69.25 131 ILE A CA 1
ATOM 1009 C C . ILE A 1 131 ? 9.610 -13.849 -17.320 1.00 69.25 131 ILE A C 1
ATOM 1011 O O . ILE A 1 131 ? 10.345 -12.987 -16.838 1.00 69.25 131 ILE A O 1
ATOM 1015 N N . HIS A 1 132 ? 9.767 -14.306 -18.561 1.00 69.69 132 HIS A N 1
ATOM 1016 C CA . HIS A 1 132 ? 10.825 -13.872 -19.471 1.00 69.69 132 HIS A CA 1
ATOM 1017 C C . HIS A 1 132 ? 10.420 -12.723 -20.402 1.00 69.69 132 HIS A C 1
ATOM 1019 O O . HIS A 1 132 ? 11.197 -12.350 -21.282 1.00 69.69 132 HIS A O 1
ATOM 1025 N N . ASN A 1 133 ? 9.246 -12.121 -20.200 1.00 78.25 133 ASN A N 1
ATOM 1026 C CA . ASN A 1 133 ? 8.814 -10.974 -20.983 1.00 78.25 133 ASN A CA 1
ATOM 1027 C C . ASN A 1 133 ? 9.563 -9.703 -20.546 1.00 78.25 133 ASN A C 1
ATOM 1029 O O . ASN A 1 133 ? 9.204 -9.050 -19.566 1.00 78.25 133 ASN A O 1
ATOM 1033 N N . GLU A 1 134 ? 10.595 -9.336 -21.310 1.00 78.44 134 GLU A N 1
ATOM 1034 C CA . GLU A 1 134 ? 11.422 -8.144 -21.071 1.00 78.44 134 GLU A CA 1
ATOM 1035 C C . GLU A 1 134 ? 10.638 -6.822 -21.167 1.00 78.44 134 GLU A C 1
ATOM 1037 O O . GLU A 1 134 ? 11.114 -5.795 -20.681 1.00 78.44 134 GLU A O 1
ATOM 1042 N N . ASN A 1 135 ? 9.431 -6.835 -21.748 1.00 85.94 135 ASN A N 1
ATOM 1043 C CA . ASN A 1 135 ? 8.597 -5.641 -21.868 1.00 85.94 135 ASN A CA 1
ATOM 1044 C C . ASN A 1 135 ? 7.791 -5.340 -20.600 1.00 85.94 135 ASN A C 1
ATOM 1046 O O . ASN A 1 135 ? 7.226 -4.254 -20.506 1.00 85.94 135 ASN A O 1
ATOM 1050 N N . ILE A 1 136 ? 7.720 -6.255 -19.630 1.00 88.56 136 ILE A N 1
ATOM 1051 C CA . ILE A 1 136 ? 6.929 -6.084 -18.406 1.00 88.56 136 ILE A CA 1
ATOM 1052 C C . ILE A 1 136 ? 7.861 -5.788 -17.229 1.00 88.56 136 ILE A C 1
ATOM 1054 O O . ILE A 1 136 ? 8.960 -6.334 -17.123 1.00 88.56 136 ILE A O 1
ATOM 1058 N N . TRP A 1 137 ? 7.417 -4.934 -16.302 1.00 92.06 137 TRP A N 1
ATOM 1059 C CA . TRP A 1 137 ? 8.137 -4.703 -15.052 1.00 92.06 137 TRP A CA 1
ATOM 1060 C C . TRP A 1 137 ? 8.477 -6.035 -14.338 1.00 92.06 137 TRP A C 1
ATOM 1062 O O . TRP A 1 137 ? 7.559 -6.801 -14.036 1.00 92.06 137 TRP A O 1
ATOM 1072 N N . PRO A 1 138 ? 9.753 -6.313 -13.991 1.00 91.12 138 PRO A N 1
ATOM 1073 C CA . PRO A 1 138 ? 10.180 -7.644 -13.538 1.00 91.12 138 PRO A CA 1
ATOM 1074 C C . PRO A 1 138 ? 9.460 -8.187 -12.297 1.00 91.12 138 PRO A C 1
ATOM 1076 O O . PRO A 1 138 ? 9.358 -9.396 -12.113 1.00 91.12 138 PRO A O 1
ATOM 1079 N N . PHE A 1 139 ? 8.956 -7.302 -11.432 1.00 94.06 139 PHE A N 1
ATOM 1080 C CA . PHE A 1 139 ? 8.243 -7.694 -10.214 1.00 94.06 139 PHE A CA 1
ATOM 1081 C C . PHE A 1 139 ? 6.728 -7.823 -10.410 1.00 94.06 139 PHE A C 1
ATOM 1083 O O . PHE A 1 139 ? 6.021 -8.124 -9.452 1.00 94.06 139 PHE A O 1
ATOM 1090 N N . HIS A 1 140 ? 6.210 -7.627 -11.627 1.00 91.38 140 HIS A N 1
ATOM 1091 C CA . HIS A 1 140 ? 4.774 -7.638 -11.903 1.00 91.38 140 HIS A CA 1
ATOM 1092 C C . HIS A 1 140 ? 4.097 -8.922 -11.407 1.00 91.38 140 HIS A C 1
ATOM 1094 O O . HIS A 1 140 ? 3.127 -8.850 -10.653 1.00 91.38 140 HIS A O 1
ATOM 1100 N N . LEU A 1 141 ? 4.640 -10.091 -11.766 1.00 90.31 141 LEU A N 1
ATOM 1101 C CA . LEU A 1 141 ? 4.044 -11.378 -11.406 1.00 90.31 141 LEU A CA 1
ATOM 1102 C C . LEU A 1 141 ? 4.084 -11.631 -9.895 1.00 90.31 141 LEU A C 1
ATOM 1104 O O . LEU A 1 141 ? 3.068 -11.987 -9.303 1.00 90.31 141 LEU A O 1
ATOM 1108 N N . ILE A 1 142 ? 5.236 -11.412 -9.254 1.00 94.19 142 ILE A N 1
ATOM 1109 C CA . ILE A 1 142 ? 5.357 -11.628 -7.809 1.00 94.19 142 ILE A CA 1
ATOM 1110 C C . ILE A 1 142 ? 4.480 -10.647 -7.031 1.00 94.19 142 ILE A C 1
ATOM 1112 O O . ILE A 1 142 ? 3.797 -11.055 -6.101 1.00 94.19 142 ILE A O 1
ATOM 1116 N N . CYS A 1 143 ? 4.404 -9.378 -7.437 1.00 96.56 143 CYS A N 1
ATOM 1117 C CA . CYS A 1 143 ? 3.493 -8.433 -6.805 1.00 96.56 143 CYS A CA 1
ATOM 1118 C C . CYS A 1 143 ? 2.030 -8.834 -6.996 1.00 96.56 143 CYS A C 1
ATOM 1120 O O . CYS A 1 143 ? 1.268 -8.702 -6.048 1.00 96.56 143 CYS A O 1
ATOM 1122 N N . ALA A 1 144 ? 1.631 -9.356 -8.160 1.00 93.81 144 ALA A N 1
ATOM 1123 C CA . ALA A 1 144 ? 0.270 -9.849 -8.364 1.00 93.81 144 ALA A CA 1
ATOM 1124 C C . ALA A 1 144 ? -0.082 -10.984 -7.385 1.00 93.81 144 ALA A C 1
ATOM 1126 O O . ALA A 1 144 ? -1.159 -10.963 -6.788 1.00 93.81 144 ALA A O 1
ATOM 1127 N N . VAL A 1 145 ? 0.846 -11.923 -7.162 1.00 95.44 145 VAL A N 1
ATOM 1128 C CA . VAL A 1 145 ? 0.689 -12.994 -6.162 1.00 95.44 145 VAL A CA 1
ATOM 1129 C C . VAL A 1 145 ? 0.582 -12.411 -4.754 1.00 95.44 145 VAL A C 1
ATOM 1131 O O . VAL A 1 145 ? -0.401 -12.666 -4.064 1.00 95.44 145 VAL A O 1
ATOM 1134 N N . LEU A 1 146 ? 1.528 -11.561 -4.347 1.00 98.12 146 LEU A N 1
ATOM 1135 C CA . LEU A 1 146 ? 1.542 -10.984 -2.999 1.00 98.12 146 LEU A CA 1
ATOM 1136 C C . LEU A 1 146 ? 0.293 -10.122 -2.729 1.00 98.12 146 LEU A C 1
ATOM 1138 O O . LEU A 1 146 ? -0.277 -10.168 -1.644 1.00 98.12 146 LEU A O 1
ATOM 1142 N N . LEU A 1 147 ? -0.182 -9.356 -3.716 1.00 97.88 147 LEU A N 1
ATOM 1143 C CA . LEU A 1 147 ? -1.405 -8.548 -3.604 1.00 97.88 147 LEU A CA 1
ATOM 1144 C C . LEU A 1 147 ? -2.672 -9.399 -3.470 1.00 97.88 147 LEU A C 1
ATOM 1146 O O . LEU A 1 147 ? -3.668 -8.913 -2.930 1.00 97.88 147 LEU A O 1
ATOM 1150 N N . ASN A 1 148 ? -2.655 -10.636 -3.966 1.00 96.06 148 ASN A N 1
ATOM 1151 C CA . ASN A 1 148 ? -3.714 -11.610 -3.728 1.00 96.06 148 ASN A CA 1
ATOM 1152 C C . ASN A 1 148 ? -3.584 -12.235 -2.328 1.00 96.06 148 ASN A C 1
ATOM 1154 O O . ASN A 1 148 ? -4.559 -12.307 -1.583 1.00 96.06 148 ASN A O 1
ATOM 1158 N N . GLU A 1 149 ? -2.364 -12.600 -1.931 1.00 98.12 149 GLU A N 1
ATOM 1159 C CA . GLU A 1 149 ? -2.047 -13.186 -0.621 1.00 98.12 149 GLU A CA 1
ATOM 1160 C C . GLU A 1 149 ? -2.299 -12.239 0.565 1.00 98.12 149 GLU A C 1
ATOM 1162 O O . GLU A 1 149 ? -2.483 -12.701 1.691 1.00 98.12 149 GLU A O 1
ATOM 1167 N N . LEU A 1 150 ? -2.422 -10.923 0.336 1.00 98.38 150 LEU A N 1
ATOM 1168 C CA . LEU A 1 150 ? -2.912 -9.965 1.340 1.00 98.38 150 LEU A CA 1
ATOM 1169 C C . LEU A 1 150 ? -4.295 -10.319 1.914 1.00 98.38 150 LEU A C 1
ATOM 1171 O O . LEU A 1 150 ? -4.658 -9.797 2.968 1.00 98.38 150 LEU A O 1
ATOM 1175 N N . PHE A 1 151 ? -5.065 -11.177 1.245 1.00 97.94 151 PHE A N 1
ATOM 1176 C CA . PHE A 1 151 ? -6.412 -11.581 1.652 1.00 97.94 151 PHE A CA 1
ATOM 1177 C C . PHE A 1 151 ? -6.516 -13.066 2.020 1.00 97.94 151 PHE A C 1
ATOM 1179 O O . PHE A 1 151 ? -7.623 -13.577 2.193 1.00 97.94 151 PHE A O 1
ATOM 1186 N N . ASP A 1 152 ? -5.382 -13.754 2.172 1.00 98.19 152 ASP A N 1
ATOM 1187 C CA . ASP A 1 152 ? -5.348 -15.151 2.599 1.00 98.19 152 ASP A CA 1
ATOM 1188 C C . ASP A 1 152 ? -5.932 -15.318 4.020 1.00 98.19 152 ASP A C 1
ATOM 1190 O O . ASP A 1 152 ? -5.735 -14.441 4.872 1.00 98.19 152 ASP A O 1
ATOM 1194 N N . PRO A 1 153 ? -6.663 -16.408 4.329 1.00 95.81 153 PRO A N 1
ATOM 1195 C CA . PRO A 1 153 ? -7.173 -16.658 5.679 1.00 95.81 153 PRO A CA 1
ATOM 1196 C C . PRO A 1 153 ? -6.074 -16.741 6.752 1.00 95.81 153 PRO A C 1
ATOM 1198 O O . PRO A 1 153 ? -6.301 -16.293 7.883 1.00 95.81 153 PRO A O 1
ATOM 1201 N N . SER A 1 154 ? -4.884 -17.244 6.419 1.00 97.31 154 SER A N 1
ATOM 1202 C CA . SER A 1 154 ? -3.749 -17.335 7.338 1.00 97.31 154 SER A CA 1
ATOM 1203 C C . SER A 1 154 ? -3.057 -15.983 7.482 1.00 97.31 154 SER A C 1
ATOM 1205 O O . SER A 1 154 ? -2.598 -15.372 6.515 1.00 97.31 154 SER A O 1
ATOM 1207 N N . TRP A 1 155 ? -2.963 -15.489 8.718 1.00 96.81 155 TRP A N 1
ATOM 1208 C CA . TRP A 1 155 ? -2.364 -14.178 8.983 1.00 96.81 155 TRP A CA 1
ATOM 1209 C C . TRP A 1 155 ? -0.862 -14.165 8.679 1.00 96.81 155 TRP A C 1
ATOM 1211 O O . TRP A 1 155 ? -0.333 -13.121 8.309 1.00 96.81 155 TRP A O 1
ATOM 1221 N N . GLU A 1 156 ? -0.193 -15.314 8.786 1.00 98.06 156 GLU A N 1
ATOM 1222 C CA . GLU A 1 156 ? 1.217 -15.502 8.457 1.00 98.06 156 GLU A CA 1
ATOM 1223 C C . GLU A 1 156 ? 1.476 -15.224 6.974 1.00 98.06 156 GLU A C 1
ATOM 1225 O O . GLU A 1 156 ? 2.439 -14.536 6.634 1.00 98.06 156 GLU A O 1
ATOM 1230 N N . VAL A 1 157 ? 0.578 -15.702 6.103 1.00 98.12 157 VAL A N 1
ATOM 1231 C CA . VAL A 1 157 ? 0.632 -15.470 4.653 1.00 98.12 157 VAL A CA 1
ATOM 1232 C C . VAL A 1 157 ? 0.398 -13.990 4.363 1.00 98.12 157 VAL A C 1
ATOM 1234 O O . VAL A 1 157 ? 1.231 -13.360 3.715 1.00 98.12 157 VAL A O 1
ATOM 1237 N N . ARG A 1 158 ? -0.652 -13.386 4.945 1.00 98.50 158 ARG A N 1
ATOM 1238 C CA . ARG A 1 158 ? -0.916 -11.941 4.794 1.00 98.50 158 ARG A CA 1
ATOM 1239 C C . ARG A 1 158 ? 0.258 -11.081 5.259 1.00 98.50 158 ARG A C 1
ATOM 1241 O O . ARG A 1 158 ? 0.612 -10.100 4.608 1.00 98.50 158 ARG A O 1
ATOM 1248 N N . HIS A 1 159 ? 0.859 -11.428 6.397 1.00 98.19 159 HIS A N 1
ATOM 1249 C CA . HIS A 1 159 ? 2.007 -10.711 6.940 1.00 98.19 159 HIS A CA 1
ATOM 1250 C C . HIS A 1 159 ? 3.226 -10.845 6.022 1.00 98.19 159 HIS A C 1
ATOM 1252 O O . HIS A 1 159 ? 3.831 -9.831 5.680 1.00 98.19 159 HIS A O 1
ATOM 1258 N N . GLY A 1 160 ? 3.547 -12.060 5.564 1.00 98.25 160 GLY A N 1
ATOM 1259 C CA . GLY A 1 160 ? 4.624 -12.304 4.602 1.00 98.25 160 GLY A CA 1
ATOM 1260 C C . GLY A 1 160 ? 4.427 -11.538 3.291 1.00 98.25 160 GLY A C 1
ATOM 1261 O O . GLY A 1 160 ? 5.354 -10.877 2.820 1.00 98.25 160 GLY A O 1
ATOM 1262 N N . ALA A 1 161 ? 3.201 -11.534 2.764 1.00 98.50 161 ALA A N 1
ATOM 1263 C CA . ALA A 1 161 ? 2.827 -10.773 1.579 1.00 98.50 161 ALA A CA 1
ATOM 1264 C C . ALA A 1 161 ? 3.050 -9.265 1.765 1.00 98.50 161 ALA A C 1
ATOM 1266 O O . ALA A 1 161 ? 3.678 -8.610 0.930 1.00 98.50 161 ALA A O 1
ATOM 1267 N N . ALA A 1 162 ? 2.609 -8.720 2.901 1.00 98.50 162 ALA A N 1
ATOM 1268 C CA . ALA A 1 162 ? 2.811 -7.318 3.247 1.00 98.50 162 ALA A CA 1
ATOM 1269 C C . ALA A 1 162 ? 4.302 -6.955 3.380 1.00 98.50 162 ALA A C 1
ATOM 1271 O O . ALA A 1 162 ? 4.710 -5.893 2.908 1.00 98.50 162 ALA A O 1
ATOM 1272 N N . VAL A 1 163 ? 5.124 -7.831 3.975 1.00 98.38 163 VAL A N 1
ATOM 1273 C CA . VAL A 1 163 ? 6.584 -7.647 4.060 1.00 98.38 163 VAL A CA 1
ATOM 1274 C C . VAL A 1 163 ? 7.203 -7.617 2.662 1.00 98.38 163 VAL A C 1
ATOM 1276 O O . VAL A 1 163 ? 7.944 -6.687 2.349 1.00 98.38 163 VAL A O 1
ATOM 1279 N N . GLY A 1 164 ? 6.877 -8.590 1.806 1.00 98.00 164 GLY A N 1
ATOM 1280 C CA . GLY A 1 164 ? 7.401 -8.659 0.440 1.00 98.00 164 GLY A CA 1
ATOM 1281 C C . GLY A 1 164 ? 7.037 -7.426 -0.387 1.00 98.00 164 GLY A C 1
ATOM 1282 O O . GLY A 1 164 ? 7.907 -6.813 -1.009 1.00 98.00 164 GLY A O 1
ATOM 1283 N N . LEU A 1 165 ? 5.770 -7.004 -0.331 1.00 98.50 165 LEU A N 1
ATOM 1284 C CA . LEU A 1 165 ? 5.307 -5.792 -1.007 1.00 98.50 165 LEU A CA 1
ATOM 1285 C C . LEU A 1 165 ? 6.025 -4.549 -0.493 1.00 98.50 165 LEU A C 1
ATOM 1287 O O . LEU A 1 165 ? 6.447 -3.729 -1.304 1.00 98.50 165 LEU A O 1
ATOM 1291 N N . ARG A 1 166 ? 6.209 -4.410 0.826 1.00 97.69 166 ARG A N 1
ATOM 1292 C CA . ARG A 1 166 ? 6.921 -3.267 1.412 1.00 97.69 166 ARG A CA 1
ATOM 1293 C C . ARG A 1 166 ? 8.327 -3.131 0.832 1.00 97.69 166 ARG A C 1
ATOM 1295 O O . ARG A 1 166 ? 8.691 -2.039 0.404 1.00 97.69 166 ARG A O 1
ATOM 1302 N N . GLU A 1 167 ? 9.103 -4.213 0.797 1.00 97.56 167 GLU A N 1
ATOM 1303 C CA . GLU A 1 167 ? 10.487 -4.154 0.312 1.00 97.56 167 GLU A CA 1
ATOM 1304 C C . GLU A 1 167 ? 10.564 -3.877 -1.196 1.00 97.56 167 GLU A C 1
ATOM 1306 O O . GLU A 1 167 ? 11.378 -3.060 -1.633 1.00 97.56 167 GLU A O 1
ATOM 1311 N N . ILE A 1 168 ? 9.675 -4.479 -1.995 1.00 97.31 168 ILE A N 1
ATOM 1312 C CA . ILE A 1 168 ? 9.619 -4.216 -3.440 1.00 97.31 168 ILE A CA 1
ATOM 1313 C C . ILE A 1 168 ? 9.210 -2.765 -3.712 1.00 97.31 168 ILE A C 1
ATOM 1315 O O . ILE A 1 168 ? 9.844 -2.096 -4.525 1.00 97.31 168 ILE A O 1
ATOM 1319 N N . LEU A 1 169 ? 8.186 -2.250 -3.025 1.00 96.81 169 LEU A N 1
ATOM 1320 C CA . LEU A 1 169 ? 7.714 -0.875 -3.199 1.00 96.81 169 LEU A CA 1
ATOM 1321 C C . LEU A 1 169 ? 8.800 0.141 -2.837 1.00 96.81 169 LEU A C 1
ATOM 1323 O O . LEU A 1 169 ? 9.016 1.082 -3.598 1.00 96.81 169 LEU A O 1
ATOM 1327 N N . LYS A 1 170 ? 9.523 -0.077 -1.731 1.00 94.19 170 LYS A N 1
ATOM 1328 C CA . LYS A 1 170 ? 10.634 0.792 -1.314 1.00 94.19 170 LYS A CA 1
ATOM 1329 C C . LYS A 1 170 ? 11.756 0.851 -2.354 1.00 94.19 170 LYS A C 1
ATOM 1331 O O . LYS A 1 170 ? 12.291 1.925 -2.602 1.00 94.19 170 LYS A O 1
ATOM 1336 N N . ALA A 1 171 ? 12.125 -0.285 -2.946 1.00 94.56 171 ALA A N 1
ATOM 1337 C CA . ALA A 1 171 ? 13.263 -0.357 -3.863 1.00 94.56 171 ALA A CA 1
ATOM 1338 C C . ALA A 1 171 ? 12.904 -0.054 -5.330 1.00 94.56 171 ALA A C 1
ATOM 1340 O O . ALA A 1 171 ? 13.720 0.495 -6.070 1.00 94.56 171 ALA A O 1
ATOM 1341 N N . HIS A 1 172 ? 11.704 -0.439 -5.768 1.00 95.25 172 HIS A N 1
ATOM 1342 C CA . HIS A 1 172 ? 11.342 -0.528 -7.185 1.00 95.25 172 HIS A CA 1
ATOM 1343 C C . HIS A 1 172 ? 9.958 0.041 -7.526 1.00 95.25 172 HIS A C 1
ATOM 1345 O O . HIS A 1 172 ? 9.545 -0.037 -8.684 1.00 95.25 172 HIS A O 1
ATOM 1351 N N . GLY A 1 173 ? 9.242 0.636 -6.568 1.00 92.75 173 GLY A N 1
ATOM 1352 C CA . GLY A 1 173 ? 7.866 1.091 -6.780 1.00 92.75 173 GLY A CA 1
ATOM 1353 C C . GLY A 1 173 ? 7.702 2.207 -7.821 1.00 92.75 173 GLY A C 1
ATOM 1354 O O . GLY A 1 173 ? 6.649 2.309 -8.448 1.00 92.75 173 GLY A O 1
ATOM 1355 N N . THR A 1 174 ? 8.743 3.007 -8.082 1.00 93.44 174 THR A N 1
ATOM 1356 C CA . THR A 1 174 ? 8.689 4.109 -9.062 1.00 93.44 174 THR A CA 1
ATOM 1357 C C . THR A 1 174 ? 8.485 3.611 -10.491 1.00 93.44 174 THR A C 1
ATOM 1359 O O . THR A 1 174 ? 7.877 4.305 -11.301 1.00 93.44 174 THR A O 1
ATOM 1362 N N . GLY A 1 175 ? 8.974 2.407 -10.801 1.00 92.50 175 GLY A N 1
ATOM 1363 C CA . GLY A 1 175 ? 8.808 1.751 -12.097 1.00 92.50 175 GLY A CA 1
ATOM 1364 C C . GLY A 1 175 ? 7.636 0.771 -12.157 1.00 92.50 175 GLY A C 1
ATOM 1365 O O . GLY A 1 175 ? 7.456 0.121 -13.183 1.00 92.50 175 GLY A O 1
ATOM 1366 N N . ALA A 1 176 ? 6.864 0.629 -11.076 1.00 94.75 176 ALA A N 1
ATOM 1367 C CA . ALA A 1 176 ? 5.840 -0.401 -10.979 1.00 94.75 176 ALA A CA 1
ATOM 1368 C C . ALA A 1 176 ? 4.741 -0.233 -12.035 1.00 94.75 176 ALA A C 1
ATOM 1370 O O . ALA A 1 176 ? 4.318 0.884 -12.328 1.00 94.75 176 ALA A O 1
ATOM 1371 N N . GLY A 1 177 ? 4.287 -1.343 -12.614 1.00 92.25 177 GLY A N 1
ATOM 1372 C CA . GLY A 1 177 ? 3.202 -1.360 -13.601 1.00 92.25 177 GLY A CA 1
ATOM 1373 C C . GLY A 1 177 ? 3.558 -0.862 -15.007 1.00 92.25 177 GLY A C 1
ATOM 1374 O O . GLY A 1 177 ? 2.716 -0.980 -15.888 1.00 92.25 177 GLY A O 1
ATOM 1375 N N . ARG A 1 178 ? 4.773 -0.347 -15.240 1.00 94.38 178 ARG A N 1
ATOM 1376 C CA . ARG A 1 178 ? 5.197 0.163 -16.555 1.00 94.38 178 ARG A CA 1
ATOM 1377 C C . ARG A 1 178 ? 5.510 -0.965 -17.535 1.00 94.38 178 ARG A C 1
ATOM 1379 O O . ARG A 1 178 ? 6.088 -1.980 -17.131 1.00 94.38 178 ARG A O 1
ATOM 1386 N N . THR A 1 179 ? 5.230 -0.732 -18.815 1.00 93.12 179 THR A N 1
ATOM 1387 C CA . THR A 1 179 ? 5.749 -1.547 -19.922 1.00 93.12 179 THR A CA 1
ATOM 1388 C C . THR A 1 179 ? 6.831 -0.808 -20.714 1.00 93.12 179 THR A C 1
ATOM 1390 O O . THR A 1 179 ? 6.820 0.421 -20.825 1.00 93.12 179 THR A O 1
ATOM 1393 N N . ALA A 1 180 ? 7.826 -1.544 -21.217 1.00 90.00 180 ALA A N 1
ATOM 1394 C CA . ALA A 1 180 ? 9.009 -0.971 -21.870 1.00 90.00 180 ALA A CA 1
ATOM 1395 C C . ALA A 1 180 ? 8.714 -0.350 -23.248 1.00 90.00 180 ALA A C 1
ATOM 1397 O O . ALA A 1 180 ? 9.473 0.497 -23.713 1.00 90.00 180 ALA A O 1
ATOM 1398 N N . ASP A 1 181 ? 7.629 -0.777 -23.886 1.00 90.69 181 ASP A N 1
ATOM 1399 C CA . ASP A 1 181 ? 7.174 -0.370 -25.216 1.00 90.69 181 ASP A CA 1
ATOM 1400 C C . ASP A 1 181 ? 6.217 0.834 -25.211 1.00 90.69 181 ASP A C 1
ATOM 1402 O O . ASP A 1 181 ? 5.948 1.395 -26.272 1.00 90.69 181 ASP A O 1
ATOM 1406 N N . ALA A 1 182 ? 5.728 1.243 -24.038 1.00 91.94 182 ALA A N 1
ATOM 1407 C CA . ALA A 1 182 ? 4.821 2.374 -23.886 1.00 91.94 182 ALA A CA 1
ATOM 1408 C C . ALA A 1 182 ? 5.549 3.730 -23.913 1.00 91.94 182 ALA A C 1
ATOM 1410 O O . ALA A 1 182 ? 6.683 3.871 -23.445 1.00 91.94 182 ALA A O 1
ATOM 1411 N N . GLU A 1 183 ? 4.854 4.758 -24.403 1.00 94.44 183 GLU A N 1
ATOM 1412 C CA . GLU A 1 183 ? 5.330 6.144 -24.358 1.00 94.44 183 GLU A CA 1
ATOM 1413 C C . GLU A 1 183 ? 5.441 6.657 -22.902 1.00 94.44 183 GLU A C 1
ATOM 1415 O O . GLU A 1 183 ? 4.705 6.199 -22.025 1.00 94.44 183 GLU A O 1
ATOM 1420 N N . PRO A 1 184 ? 6.304 7.647 -22.595 1.00 94.25 184 PRO A N 1
ATOM 1421 C CA . PRO A 1 184 ? 6.542 8.095 -21.214 1.00 94.25 184 PRO A CA 1
ATOM 1422 C C . PRO A 1 184 ? 5.297 8.589 -20.459 1.00 94.25 184 PRO A C 1
ATOM 1424 O O . PRO A 1 184 ? 5.187 8.413 -19.241 1.00 94.25 184 PRO A O 1
ATOM 1427 N N . GLU A 1 185 ? 4.359 9.221 -21.166 1.00 95.69 185 GLU A N 1
ATOM 1428 C CA . GLU A 1 185 ? 3.080 9.658 -20.596 1.00 95.69 185 GLU A CA 1
ATOM 1429 C C . GLU A 1 185 ? 2.211 8.450 -20.218 1.00 95.69 185 GLU A C 1
ATOM 1431 O O . GLU A 1 185 ? 1.695 8.378 -19.102 1.00 95.69 185 GLU A O 1
ATOM 1436 N N . GLU A 1 186 ? 2.146 7.451 -21.097 1.00 95.88 186 GLU A N 1
ATOM 1437 C CA . GLU A 1 186 ? 1.425 6.204 -20.855 1.00 95.88 186 GLU A CA 1
ATOM 1438 C C . GLU A 1 186 ? 2.060 5.398 -19.717 1.00 95.88 186 GLU A C 1
ATOM 1440 O O . GLU A 1 186 ? 1.353 4.952 -18.821 1.00 95.88 186 GLU A O 1
ATOM 1445 N N . GLN A 1 187 ? 3.391 5.298 -19.660 1.00 95.12 187 GLN A N 1
ATOM 1446 C CA . GLN A 1 187 ? 4.103 4.670 -18.539 1.00 95.12 187 GLN A CA 1
ATOM 1447 C C . GLN A 1 187 ? 3.792 5.349 -17.202 1.00 95.12 187 GLN A C 1
ATOM 1449 O O . GLN A 1 187 ? 3.699 4.696 -16.158 1.00 95.12 187 GLN A O 1
ATOM 1454 N N . THR A 1 188 ? 3.647 6.673 -17.213 1.00 95.75 188 THR A N 1
ATOM 1455 C CA . THR A 1 188 ? 3.276 7.426 -16.014 1.00 95.75 188 THR A CA 1
ATOM 1456 C C . THR A 1 188 ? 1.854 7.078 -15.582 1.00 95.75 188 THR A C 1
ATOM 1458 O O . THR A 1 188 ? 1.629 6.842 -14.396 1.00 95.75 188 THR A O 1
ATOM 1461 N N . GLU A 1 189 ? 0.908 6.984 -16.516 1.00 96.75 189 GLU A N 1
ATOM 1462 C CA . GLU A 1 189 ? -0.474 6.609 -16.206 1.00 96.75 189 GLU A CA 1
ATOM 1463 C C . GLU A 1 189 ? -0.608 5.142 -15.770 1.00 96.75 189 GLU A C 1
ATOM 1465 O O . GLU A 1 189 ? -1.271 4.852 -14.775 1.00 96.75 189 GLU A O 1
ATOM 1470 N N . GLN A 1 190 ? 0.106 4.220 -16.420 1.00 96.75 190 GLN A N 1
ATOM 1471 C CA . GLN A 1 190 ? 0.206 2.818 -16.007 1.00 96.75 190 GLN A CA 1
ATOM 1472 C C . GLN A 1 190 ? 0.708 2.703 -14.560 1.00 96.75 190 GLN A C 1
ATOM 1474 O O . GLN A 1 190 ? 0.110 2.004 -13.740 1.00 96.75 190 GLN A O 1
ATOM 1479 N N . ASN A 1 191 ? 1.774 3.434 -14.216 1.00 96.88 191 ASN A N 1
ATOM 1480 C CA . ASN A 1 191 ? 2.297 3.461 -12.853 1.00 96.88 191 ASN A CA 1
ATOM 1481 C C . ASN A 1 191 ? 1.290 4.062 -11.864 1.00 96.88 191 ASN A C 1
ATOM 1483 O O . ASN A 1 191 ? 1.076 3.491 -10.795 1.00 96.88 191 ASN A O 1
ATOM 1487 N N . ARG A 1 192 ? 0.627 5.169 -12.222 1.00 97.19 192 ARG A N 1
ATOM 1488 C CA . ARG A 1 192 ? -0.417 5.789 -11.388 1.00 97.19 192 ARG A CA 1
ATOM 1489 C C . ARG A 1 192 ? -1.560 4.816 -11.104 1.00 97.19 192 ARG A C 1
ATOM 1491 O O . ARG A 1 192 ? -1.937 4.668 -9.942 1.00 97.19 192 ARG A O 1
ATOM 1498 N N . SER A 1 193 ? -2.063 4.136 -12.132 1.00 97.31 193 SER A N 1
ATOM 1499 C CA . SER A 1 193 ? -3.138 3.146 -12.019 1.00 97.31 193 SER A CA 1
ATOM 1500 C C . SER A 1 193 ? -2.720 1.956 -11.149 1.00 97.31 193 SER A C 1
ATOM 1502 O O . SER A 1 193 ? -3.443 1.559 -10.235 1.00 97.31 193 SER A O 1
ATOM 1504 N N . TRP A 1 194 ? -1.503 1.444 -11.349 1.00 97.69 194 TRP A N 1
ATOM 1505 C CA . TRP A 1 194 ? -0.973 0.327 -10.569 1.00 97.69 194 TRP A CA 1
ATOM 1506 C C . TRP A 1 194 ? -0.807 0.673 -9.079 1.00 97.69 194 TRP A C 1
ATOM 1508 O O . TRP A 1 194 ? -1.176 -0.111 -8.201 1.00 97.69 194 TRP A O 1
ATOM 1518 N N . LEU A 1 195 ? -0.293 1.870 -8.771 1.00 98.12 195 LEU A N 1
ATOM 1519 C CA . LEU A 1 195 ? -0.169 2.351 -7.392 1.00 98.12 195 LEU A CA 1
ATOM 1520 C C . LEU A 1 195 ? -1.544 2.562 -6.743 1.00 98.12 195 LEU A C 1
ATOM 1522 O O . LEU A 1 195 ? -1.714 2.268 -5.559 1.00 98.12 195 LEU A O 1
ATOM 1526 N N . GLN A 1 196 ? -2.532 3.036 -7.507 1.00 97.81 196 GLN A N 1
ATOM 1527 C CA . GLN A 1 196 ? -3.902 3.206 -7.029 1.00 97.81 196 GLN A CA 1
ATOM 1528 C C . GLN A 1 196 ? -4.566 1.862 -6.686 1.00 97.81 196 GLN A C 1
ATOM 1530 O O . GLN A 1 196 ? -5.188 1.761 -5.628 1.00 97.81 196 GLN A O 1
ATOM 1535 N N . ASP A 1 197 ? -4.399 0.821 -7.508 1.00 97.94 197 ASP A N 1
ATOM 1536 C CA . ASP A 1 197 ? -4.903 -0.530 -7.203 1.00 97.94 197 ASP A CA 1
ATOM 1537 C C . ASP A 1 197 ? -4.298 -1.073 -5.899 1.00 97.94 197 ASP A C 1
ATOM 1539 O O . ASP A 1 197 ? -5.019 -1.476 -4.981 1.00 97.94 197 ASP A O 1
ATOM 1543 N N . CYS A 1 198 ? -2.973 -0.989 -5.757 1.00 98.31 198 CYS A N 1
ATOM 1544 C CA . CYS A 1 198 ? -2.284 -1.379 -4.528 1.00 98.31 198 CYS A CA 1
ATOM 1545 C C . CYS A 1 198 ? -2.787 -0.593 -3.305 1.00 98.31 198 CYS A C 1
ATOM 1547 O O . CYS A 1 198 ? -3.033 -1.173 -2.246 1.00 98.31 198 CYS A O 1
ATOM 1549 N N . CYS A 1 199 ? -2.972 0.723 -3.449 1.00 98.62 199 CYS A N 1
ATOM 1550 C CA . CYS A 1 199 ? -3.523 1.594 -2.412 1.00 98.62 199 CYS A CA 1
ATOM 1551 C C . CYS A 1 199 ? -4.905 1.110 -1.950 1.00 98.62 199 CYS A C 1
ATOM 1553 O O . CYS A 1 199 ? -5.121 0.923 -0.752 1.00 98.62 199 CYS A O 1
ATOM 1555 N N . ILE A 1 200 ? -5.813 0.827 -2.889 1.00 98.62 200 ILE A N 1
ATOM 1556 C CA . ILE A 1 200 ? -7.154 0.311 -2.588 1.00 98.62 200 ILE A CA 1
ATOM 1557 C C . ILE A 1 200 ? -7.060 -1.008 -1.815 1.00 98.62 200 ILE A C 1
ATOM 1559 O O . ILE A 1 200 ? -7.741 -1.170 -0.803 1.00 98.62 200 ILE A O 1
ATOM 1563 N N . ARG A 1 201 ? -6.175 -1.925 -2.221 1.00 98.69 201 ARG A N 1
ATOM 1564 C CA . ARG A 1 201 ? -5.983 -3.207 -1.525 1.00 98.69 201 ARG A CA 1
ATOM 1565 C C . ARG A 1 201 ? -5.475 -3.024 -0.095 1.00 98.69 201 ARG A C 1
ATOM 1567 O O . ARG A 1 201 ? -6.008 -3.661 0.810 1.00 98.69 201 ARG A O 1
ATOM 1574 N N . PHE A 1 202 ? -4.522 -2.121 0.147 1.00 98.75 202 PHE A N 1
ATOM 1575 C CA . PHE A 1 202 ? -4.086 -1.800 1.513 1.00 98.75 202 PHE A CA 1
ATOM 1576 C C . PHE A 1 202 ? -5.215 -1.193 2.356 1.00 98.75 202 PHE A C 1
ATOM 1578 O O . PHE A 1 202 ? -5.404 -1.594 3.506 1.00 98.75 202 PHE A O 1
ATOM 1585 N N . LEU A 1 203 ? -6.020 -0.290 1.784 1.00 98.75 203 LEU A N 1
ATOM 1586 C CA . LEU A 1 203 ? -7.204 0.258 2.456 1.00 98.75 203 LEU A CA 1
ATOM 1587 C C . LEU A 1 203 ? -8.219 -0.845 2.798 1.00 98.75 203 LEU A C 1
ATOM 1589 O O . LEU A 1 203 ? -8.776 -0.848 3.899 1.00 98.75 203 LEU A O 1
ATOM 1593 N N . CYS A 1 204 ? -8.413 -1.823 1.908 1.00 98.69 204 CYS A N 1
ATOM 1594 C CA . CYS A 1 204 ? -9.220 -3.007 2.189 1.00 98.69 204 CYS A CA 1
ATOM 1595 C C . CYS A 1 204 ? -8.641 -3.823 3.350 1.00 98.69 204 CYS A C 1
ATOM 1597 O O . CYS A 1 204 ? -9.404 -4.230 4.220 1.00 98.69 204 CYS A O 1
ATOM 1599 N N . VAL A 1 205 ? -7.321 -4.020 3.433 1.00 98.56 205 VAL A N 1
ATOM 1600 C CA . VAL A 1 205 ? -6.704 -4.709 4.580 1.00 98.56 205 VAL A CA 1
ATOM 1601 C C . VAL A 1 205 ? -6.981 -3.962 5.888 1.00 98.56 205 VAL A C 1
ATOM 1603 O O . VAL A 1 205 ? -7.390 -4.592 6.862 1.00 98.56 205 VAL A O 1
ATOM 1606 N N . PHE A 1 206 ? -6.859 -2.631 5.926 1.00 98.56 206 PHE A N 1
ATOM 1607 C CA . PHE A 1 206 ? -7.212 -1.851 7.126 1.00 98.56 206 PHE A CA 1
ATOM 1608 C C . PHE A 1 206 ? -8.688 -2.003 7.507 1.00 98.56 206 PHE A C 1
ATOM 1610 O O . PHE A 1 206 ? -9.027 -2.070 8.690 1.00 98.56 206 PHE A O 1
ATOM 1617 N N . ALA A 1 207 ? -9.567 -2.089 6.509 1.00 98.25 207 ALA A N 1
ATOM 1618 C CA . ALA A 1 207 ? -10.990 -2.283 6.720 1.00 98.25 207 ALA A CA 1
ATOM 1619 C C . ALA A 1 207 ? -11.350 -3.720 7.128 1.00 98.25 207 ALA A C 1
ATOM 1621 O O . ALA A 1 207 ? -12.325 -3.899 7.857 1.00 98.25 207 ALA A O 1
ATOM 1622 N N . LEU A 1 208 ? -10.600 -4.743 6.708 1.00 97.94 208 LEU A N 1
ATOM 1623 C CA . LEU A 1 208 ? -11.003 -6.154 6.798 1.00 97.94 208 LEU A CA 1
ATOM 1624 C C . LEU A 1 208 ? -10.202 -6.988 7.800 1.00 97.94 208 LEU A C 1
ATOM 1626 O O . LEU A 1 208 ? -10.790 -7.879 8.411 1.00 97.94 208 LEU A O 1
ATOM 1630 N N . ASP A 1 209 ? -8.916 -6.709 8.020 1.00 98.06 209 ASP A N 1
ATOM 1631 C CA . ASP A 1 209 ? -8.088 -7.521 8.912 1.00 98.06 209 ASP A CA 1
ATOM 1632 C C . ASP A 1 209 ? -8.567 -7.405 10.368 1.00 98.06 20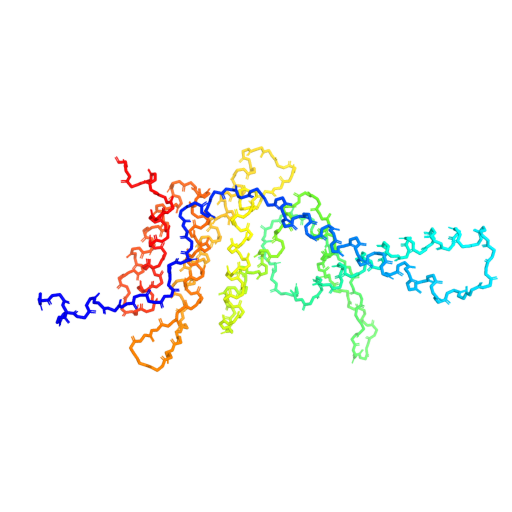9 ASP A C 1
ATOM 1634 O O . ASP A 1 209 ? -8.869 -6.320 10.881 1.00 98.06 209 ASP A O 1
ATOM 1638 N N . ARG A 1 210 ? -8.697 -8.561 11.022 1.00 96.06 210 ARG A N 1
ATOM 1639 C CA . ARG A 1 210 ? -9.144 -8.693 12.418 1.00 96.06 210 ARG A CA 1
ATOM 1640 C C . ARG A 1 210 ? -8.113 -9.370 13.300 1.00 96.06 210 ARG A C 1
ATOM 1642 O O . ARG A 1 210 ? -8.395 -9.623 14.466 1.00 96.06 210 ARG A O 1
ATOM 1649 N N . PHE A 1 211 ? -6.941 -9.684 12.758 1.00 94.75 211 PHE A N 1
ATOM 1650 C CA . PHE A 1 211 ? -5.939 -10.384 13.531 1.00 94.75 211 PHE A CA 1
ATOM 1651 C C . PHE A 1 211 ? -5.330 -9.434 14.567 1.00 94.75 211 PHE A C 1
ATOM 1653 O O . PHE A 1 211 ? -4.998 -8.276 14.283 1.00 94.75 211 PHE A O 1
ATOM 1660 N N . GLY A 1 212 ? -5.232 -9.932 15.791 1.00 91.75 212 GLY A N 1
ATOM 1661 C CA . GLY A 1 212 ? -4.591 -9.280 16.917 1.00 91.75 212 GLY A CA 1
ATOM 1662 C C . GLY A 1 212 ? -4.115 -10.369 17.866 1.00 91.75 212 GLY A C 1
ATOM 1663 O O . GLY A 1 212 ? -4.917 -11.213 18.262 1.00 91.75 212 GLY A O 1
ATOM 1664 N N . ASP A 1 213 ? -2.824 -10.371 18.177 1.00 89.50 213 ASP A N 1
ATOM 1665 C CA . ASP A 1 213 ? -2.229 -11.283 19.148 1.00 89.50 213 ASP A CA 1
ATOM 1666 C C . ASP A 1 213 ? -2.182 -10.603 20.521 1.00 89.50 213 ASP A C 1
ATOM 1668 O O . ASP A 1 213 ? -1.660 -9.495 20.668 1.00 89.50 213 ASP A O 1
ATOM 1672 N N . TYR A 1 214 ? -2.763 -11.263 21.518 1.00 87.69 214 TYR A N 1
ATOM 1673 C CA . TYR A 1 214 ? -2.914 -10.762 22.879 1.00 87.69 214 TYR A CA 1
ATOM 1674 C C . TYR A 1 214 ? -1.972 -11.546 23.787 1.00 87.69 214 TYR A C 1
ATOM 1676 O O . TYR A 1 214 ? -2.374 -12.464 24.507 1.00 87.69 214 TYR A O 1
ATOM 1684 N N . VAL A 1 215 ? -0.688 -11.198 23.736 1.00 76.44 215 VAL A N 1
ATOM 1685 C CA . VAL A 1 215 ? 0.341 -11.829 24.563 1.00 76.44 215 VAL A CA 1
ATOM 1686 C C . VAL A 1 215 ? 0.195 -11.320 26.004 1.00 76.44 215 VAL A C 1
ATOM 1688 O O . VAL A 1 215 ? 0.835 -10.363 26.417 1.00 76.44 215 VAL A O 1
ATOM 1691 N N . SER A 1 216 ? -0.684 -11.978 26.766 1.00 58.50 216 SER A N 1
ATOM 1692 C CA . SER A 1 216 ? -0.854 -11.880 28.228 1.00 58.50 216 SER A CA 1
ATOM 1693 C C . SER A 1 216 ? -0.972 -10.451 28.801 1.00 58.50 216 SER A C 1
ATOM 1695 O O . SER A 1 216 ? -0.047 -9.965 29.448 1.00 58.50 216 SER A O 1
ATOM 1697 N N . GLY A 1 217 ? -2.126 -9.791 28.638 1.00 72.44 217 GLY A N 1
ATOM 1698 C CA . GLY A 1 217 ? -2.438 -8.526 29.325 1.00 72.44 217 GLY A CA 1
ATOM 1699 C C . GLY A 1 217 ? -3.318 -7.576 28.508 1.00 72.44 217 GLY A C 1
ATOM 1700 O O . GLY A 1 217 ? -4.262 -8.020 27.861 1.00 72.44 217 GLY A O 1
ATOM 1701 N N . ASP A 1 218 ? -2.971 -6.282 28.540 1.00 79.12 218 ASP A N 1
ATOM 1702 C CA . ASP A 1 218 ? -3.693 -5.160 27.903 1.00 79.12 218 ASP A CA 1
ATOM 1703 C C . ASP A 1 218 ? -3.107 -4.723 26.543 1.00 79.12 218 ASP A C 1
ATOM 1705 O O . ASP A 1 218 ? -3.552 -3.737 25.955 1.00 79.12 218 ASP A O 1
ATOM 1709 N N . GLN A 1 219 ? -2.076 -5.413 26.047 1.00 80.81 219 GLN A N 1
ATOM 1710 C CA . GLN A 1 219 ? -1.416 -5.075 24.784 1.00 80.81 219 GLN A CA 1
ATOM 1711 C C . GLN A 1 219 ? -1.883 -5.997 23.662 1.00 80.81 219 GLN A C 1
ATOM 1713 O O . GLN A 1 219 ? -2.016 -7.207 23.847 1.00 80.81 219 GLN A O 1
ATOM 1718 N N . VAL A 1 220 ? -2.101 -5.409 22.486 1.00 86.69 220 VAL A N 1
ATOM 1719 C CA . VAL A 1 220 ? -2.458 -6.131 21.265 1.00 86.69 220 VAL A CA 1
ATOM 1720 C C . VAL A 1 220 ? -1.400 -5.883 20.201 1.00 86.69 220 VAL A C 1
ATOM 1722 O O . VAL A 1 220 ? -1.069 -4.741 19.884 1.00 86.69 220 VAL A O 1
ATOM 1725 N N . VAL A 1 221 ? -0.871 -6.962 19.634 1.00 88.81 221 VAL A N 1
ATOM 1726 C CA . VAL A 1 221 ? 0.063 -6.913 18.509 1.00 88.81 221 VAL A CA 1
ATOM 1727 C C . VAL A 1 221 ? -0.721 -7.147 17.224 1.00 88.81 221 VAL A C 1
ATOM 1729 O O . VAL A 1 221 ? -1.469 -8.114 17.108 1.00 88.81 221 VAL A O 1
ATOM 1732 N N . VAL A 1 222 ? -0.568 -6.261 16.240 1.00 93.81 222 VAL A N 1
ATOM 1733 C CA . VAL A 1 222 ? -1.336 -6.294 14.982 1.00 93.81 222 VAL A CA 1
ATOM 1734 C C . VAL A 1 222 ? -0.412 -6.395 13.759 1.00 93.81 222 VAL A C 1
ATOM 1736 O O . VAL A 1 222 ? -0.333 -5.468 12.948 1.00 93.81 222 VAL A O 1
ATOM 1739 N N . PRO A 1 223 ? 0.320 -7.513 13.598 1.00 94.75 223 PRO A N 1
ATOM 1740 C CA . PRO A 1 223 ? 1.469 -7.590 12.691 1.00 94.75 223 PRO A CA 1
ATOM 1741 C C . PRO A 1 223 ? 1.110 -7.311 11.227 1.00 94.75 223 PRO A C 1
ATOM 1743 O O . PRO A 1 223 ? 1.857 -6.626 10.526 1.00 94.75 223 PRO A O 1
ATOM 1746 N N . VAL A 1 224 ? -0.050 -7.789 10.763 1.00 97.94 224 VAL A N 1
ATOM 1747 C CA . VAL A 1 224 ? -0.522 -7.563 9.388 1.00 97.94 224 VAL A CA 1
ATOM 1748 C C . VAL A 1 224 ? -0.820 -6.081 9.153 1.00 97.94 224 VAL A C 1
ATOM 1750 O O . VAL A 1 224 ? -0.301 -5.498 8.203 1.00 97.94 224 VAL A O 1
ATOM 1753 N N . ARG A 1 225 ? -1.611 -5.452 10.034 1.00 97.88 225 ARG A N 1
ATOM 1754 C CA . ARG A 1 225 ? -2.015 -4.042 9.899 1.00 97.88 225 ARG A CA 1
ATOM 1755 C C . ARG A 1 225 ? -0.825 -3.087 9.994 1.00 97.88 225 ARG A C 1
ATOM 1757 O O . ARG A 1 225 ? -0.734 -2.194 9.158 1.00 97.88 225 ARG A O 1
ATOM 1764 N N . GLU A 1 226 ? 0.099 -3.296 10.935 1.00 97.81 226 GLU A N 1
ATOM 1765 C CA . GLU A 1 226 ? 1.317 -2.470 11.048 1.00 97.81 226 GLU A CA 1
ATOM 1766 C C . GLU A 1 226 ? 2.167 -2.566 9.775 1.00 97.81 226 GLU A C 1
ATOM 1768 O O . GLU A 1 226 ? 2.563 -1.555 9.197 1.00 97.81 226 GLU A O 1
ATOM 1773 N N . THR A 1 227 ? 2.386 -3.785 9.281 1.00 98.38 227 THR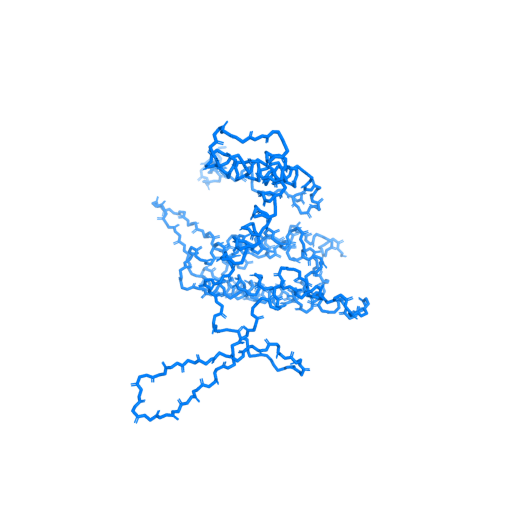 A N 1
ATOM 1774 C CA . THR A 1 227 ? 3.220 -4.023 8.094 1.00 98.38 227 THR A CA 1
ATOM 1775 C C . THR A 1 227 ? 2.578 -3.466 6.826 1.00 98.38 227 THR A C 1
ATOM 1777 O O . THR A 1 227 ? 3.254 -2.819 6.026 1.00 98.38 227 THR A O 1
ATOM 1780 N N . CYS A 1 228 ? 1.266 -3.649 6.653 1.00 98.62 228 CYS A N 1
ATOM 1781 C CA . CYS A 1 228 ? 0.530 -3.048 5.540 1.00 98.62 228 CYS A CA 1
ATOM 1782 C C . CYS A 1 228 ? 0.556 -1.520 5.604 1.00 98.62 228 CYS A C 1
ATOM 1784 O O . CYS A 1 228 ? 0.656 -0.878 4.566 1.00 98.62 228 CYS A O 1
ATOM 1786 N N . ALA A 1 229 ? 0.512 -0.924 6.798 1.00 98.44 229 ALA A N 1
ATOM 1787 C CA . ALA A 1 229 ? 0.607 0.524 6.953 1.00 98.44 229 ALA A CA 1
ATOM 1788 C C . ALA A 1 229 ? 1.992 1.062 6.569 1.00 98.44 229 ALA A C 1
ATOM 1790 O O . ALA A 1 229 ? 2.085 2.092 5.903 1.00 98.44 229 ALA A O 1
ATOM 1791 N N . GLN A 1 230 ? 3.061 0.331 6.889 1.00 98.00 230 GLN A N 1
ATOM 1792 C CA . GLN A 1 230 ? 4.411 0.650 6.416 1.00 98.00 230 GLN A CA 1
ATOM 1793 C C . GLN A 1 230 ? 4.528 0.544 4.888 1.00 98.00 230 GLN A C 1
ATOM 1795 O O . GLN A 1 230 ? 5.069 1.447 4.249 1.00 98.00 230 GLN A O 1
ATOM 1800 N N . ALA A 1 231 ? 4.002 -0.534 4.293 1.00 98.38 231 ALA A N 1
ATOM 1801 C CA . ALA A 1 231 ? 3.977 -0.722 2.839 1.00 98.38 231 ALA A CA 1
ATOM 1802 C C . ALA A 1 231 ? 3.174 0.385 2.136 1.00 98.38 231 ALA A C 1
ATOM 1804 O O . ALA A 1 231 ? 3.631 0.963 1.151 1.00 98.38 231 ALA A O 1
ATOM 1805 N N . PHE A 1 232 ? 2.016 0.737 2.693 1.00 98.56 232 PHE A N 1
ATOM 1806 C CA . PHE A 1 232 ? 1.183 1.848 2.246 1.00 98.56 232 PHE A CA 1
ATOM 1807 C C . PHE A 1 232 ? 1.903 3.199 2.347 1.00 98.56 232 PHE A C 1
ATOM 1809 O O . PHE A 1 232 ? 1.791 4.019 1.436 1.00 98.56 232 PHE A O 1
ATOM 1816 N N . GLY A 1 233 ? 2.679 3.430 3.409 1.00 97.62 233 GLY A N 1
ATOM 1817 C CA . GLY A 1 233 ? 3.537 4.608 3.536 1.00 97.62 233 GLY A CA 1
ATOM 1818 C C . GLY A 1 233 ? 4.571 4.690 2.412 1.00 97.62 233 GLY A C 1
ATOM 1819 O O . GLY A 1 233 ? 4.663 5.718 1.744 1.00 97.62 233 GLY A O 1
ATOM 1820 N N . ALA A 1 234 ? 5.285 3.590 2.145 1.00 96.50 234 ALA A N 1
ATOM 1821 C CA . ALA A 1 234 ? 6.242 3.513 1.038 1.00 96.50 234 ALA A CA 1
ATOM 1822 C C . ALA A 1 234 ? 5.570 3.774 -0.315 1.00 96.50 234 ALA A C 1
ATOM 1824 O O . ALA A 1 234 ? 6.102 4.525 -1.121 1.00 96.50 234 ALA A O 1
ATOM 1825 N N . LEU A 1 235 ? 4.377 3.219 -0.541 1.00 97.94 235 LEU A N 1
ATOM 1826 C CA . LEU A 1 235 ? 3.579 3.466 -1.740 1.00 97.94 235 LEU A CA 1
ATOM 1827 C C . LEU A 1 235 ? 3.152 4.938 -1.872 1.00 97.94 235 LEU A C 1
ATOM 1829 O O . LEU A 1 235 ? 3.203 5.513 -2.959 1.00 97.94 235 LEU A O 1
ATOM 1833 N N . SER A 1 236 ? 2.747 5.560 -0.765 1.00 96.94 236 SER A N 1
ATOM 1834 C CA . SER A 1 236 ? 2.188 6.916 -0.748 1.00 96.94 236 SER A CA 1
ATOM 1835 C C . SER A 1 236 ? 3.191 7.999 -1.144 1.00 96.94 236 SER A C 1
ATOM 1837 O O . SER A 1 236 ? 2.769 9.044 -1.646 1.00 96.94 236 SER A O 1
ATOM 1839 N N . SER A 1 237 ? 4.497 7.755 -0.974 1.00 95.38 237 SER A N 1
ATOM 1840 C CA . SER A 1 237 ? 5.560 8.670 -1.423 1.00 95.38 237 SER A CA 1
ATOM 1841 C C . SER A 1 237 ? 5.604 8.829 -2.947 1.00 95.38 237 SER A C 1
ATOM 1843 O O . SER A 1 237 ? 6.043 9.864 -3.439 1.00 95.38 237 SER A O 1
ATOM 1845 N N . MET A 1 238 ? 5.120 7.827 -3.689 1.00 95.56 238 MET A N 1
ATOM 1846 C CA . MET A 1 238 ? 5.147 7.781 -5.156 1.00 95.56 238 MET A CA 1
ATOM 1847 C C . MET A 1 238 ? 3.802 8.159 -5.786 1.00 95.56 238 MET A C 1
ATOM 1849 O O . MET A 1 238 ? 3.724 8.401 -6.988 1.00 95.56 238 MET A O 1
ATOM 1853 N N . MET A 1 239 ? 2.728 8.211 -4.993 1.00 96.12 239 MET A N 1
ATOM 1854 C CA . MET A 1 239 ? 1.401 8.573 -5.488 1.00 96.12 239 MET A CA 1
ATOM 1855 C C . MET A 1 239 ? 1.283 10.080 -5.772 1.00 96.12 239 MET A C 1
ATOM 1857 O O . MET A 1 239 ? 1.811 10.903 -5.019 1.00 96.12 239 MET A O 1
ATOM 1861 N N . PRO A 1 240 ? 0.505 10.492 -6.788 1.00 95.81 240 PRO A N 1
ATOM 1862 C CA . PRO A 1 240 ? 0.147 11.897 -6.957 1.00 95.81 240 PRO A CA 1
ATOM 1863 C C . PRO A 1 240 ? -0.746 12.372 -5.798 1.00 95.81 240 PRO A C 1
ATOM 1865 O O . PRO A 1 240 ? -1.476 11.584 -5.193 1.00 95.81 240 PRO A O 1
ATOM 1868 N N . ALA A 1 241 ? -0.704 13.676 -5.504 1.00 96.19 241 ALA A N 1
ATOM 1869 C CA . ALA A 1 241 ? -1.411 14.280 -4.369 1.00 96.19 241 ALA A CA 1
ATOM 1870 C C . ALA A 1 241 ? -2.916 13.959 -4.351 1.00 96.19 241 ALA A C 1
ATOM 1872 O O . ALA A 1 241 ? -3.470 13.650 -3.302 1.00 96.19 241 ALA A O 1
ATOM 1873 N N . GLU A 1 242 ? -3.557 13.956 -5.521 1.00 96.44 242 GLU A N 1
ATOM 1874 C CA . GLU A 1 242 ? -4.970 13.603 -5.685 1.00 96.44 242 GLU A CA 1
ATOM 1875 C C . GLU A 1 242 ? -5.303 12.216 -5.108 1.00 96.44 242 GLU A C 1
ATOM 1877 O O . GLU A 1 242 ? -6.208 12.090 -4.283 1.00 96.44 242 GLU A O 1
ATOM 1882 N N . HIS A 1 243 ? -4.534 11.181 -5.466 1.00 97.25 243 HIS A N 1
ATOM 1883 C CA . HIS A 1 243 ? -4.749 9.824 -4.955 1.00 97.25 243 HIS A CA 1
ATOM 1884 C C . HIS A 1 243 ? -4.467 9.719 -3.452 1.00 97.25 243 HIS A C 1
ATOM 1886 O O . HIS A 1 243 ? -5.178 9.003 -2.745 1.00 97.25 243 HIS A O 1
ATOM 1892 N N . VAL A 1 244 ? -3.480 10.463 -2.941 1.00 97.81 244 VAL A N 1
ATOM 1893 C CA . VAL A 1 244 ? -3.209 10.523 -1.496 1.00 97.81 244 VAL A CA 1
ATOM 1894 C C . VAL A 1 244 ? -4.375 11.141 -0.735 1.00 97.81 244 VAL A C 1
ATOM 1896 O O . VAL A 1 244 ? -4.786 10.594 0.286 1.00 97.81 244 VAL A O 1
ATOM 1899 N N . LEU A 1 245 ? -4.952 12.234 -1.236 1.00 97.00 245 LEU A N 1
ATOM 1900 C CA . LEU A 1 245 ? -6.103 12.887 -0.612 1.00 97.00 245 LEU A CA 1
ATOM 1901 C C . LEU A 1 245 ? -7.355 11.998 -0.641 1.00 97.00 245 LEU A C 1
ATOM 1903 O O . LEU A 1 245 ? -8.101 11.951 0.338 1.00 97.00 245 LEU A O 1
ATOM 1907 N N . LEU A 1 246 ? -7.569 11.237 -1.718 1.00 98.06 246 LEU A N 1
ATOM 1908 C CA . LEU A 1 246 ? -8.637 10.234 -1.770 1.00 98.06 246 LEU A CA 1
ATOM 1909 C C . LEU A 1 246 ? -8.429 9.135 -0.720 1.00 98.06 246 LEU A C 1
ATOM 1911 O O . LEU A 1 246 ? -9.354 8.831 0.035 1.00 98.06 246 LEU A O 1
ATOM 1915 N N . ALA A 1 247 ? -7.217 8.584 -0.618 1.00 98.31 247 ALA A N 1
ATOM 1916 C CA . ALA A 1 247 ? -6.888 7.583 0.395 1.00 98.31 247 ALA A CA 1
ATOM 1917 C C . ALA A 1 247 ? -7.062 8.134 1.820 1.00 98.31 247 ALA A C 1
ATOM 1919 O O . ALA A 1 247 ? -7.627 7.464 2.683 1.00 98.31 247 ALA A O 1
ATOM 1920 N N . PHE A 1 248 ? -6.648 9.381 2.054 1.00 98.12 248 PHE A N 1
ATOM 1921 C CA . PHE A 1 248 ? -6.841 10.088 3.317 1.00 98.12 248 PHE A CA 1
ATOM 1922 C C . PHE A 1 248 ? -8.325 10.196 3.695 1.00 98.12 248 PHE A C 1
ATOM 1924 O O . PHE A 1 248 ? -8.698 9.848 4.815 1.00 98.12 248 PHE A O 1
ATOM 1931 N N . ASN A 1 249 ? -9.192 10.587 2.757 1.00 98.31 249 ASN A N 1
ATOM 1932 C CA . ASN A 1 249 ? -10.637 10.658 2.991 1.00 98.31 249 ASN A CA 1
ATOM 1933 C C . ASN A 1 249 ? -11.241 9.290 3.341 1.00 98.31 249 ASN A C 1
ATOM 1935 O O . ASN A 1 249 ? -12.064 9.198 4.251 1.00 98.31 249 ASN A O 1
ATOM 1939 N N . VAL A 1 250 ? -10.801 8.217 2.675 1.00 98.62 250 VAL A N 1
ATOM 1940 C CA . VAL A 1 250 ? -11.230 6.850 3.015 1.00 98.62 250 VAL A CA 1
ATOM 1941 C C . VAL A 1 250 ? -10.779 6.473 4.427 1.00 98.62 250 VAL A C 1
ATOM 1943 O O . VAL A 1 250 ? -11.577 5.952 5.202 1.00 98.62 250 VAL A O 1
ATOM 1946 N N . LEU A 1 251 ? -9.534 6.774 4.807 1.00 98.62 251 LEU A N 1
ATOM 1947 C CA . LEU A 1 251 ? -9.029 6.510 6.159 1.00 98.62 251 LEU A CA 1
ATOM 1948 C C . LEU A 1 251 ? -9.830 7.266 7.234 1.00 98.62 251 LEU A C 1
ATOM 1950 O O . LEU A 1 251 ? -10.137 6.690 8.281 1.00 98.62 251 LEU A O 1
ATOM 1954 N N . LEU A 1 252 ? -10.214 8.520 6.972 1.00 98.38 252 LEU A N 1
ATOM 1955 C CA . LEU A 1 252 ? -11.091 9.293 7.858 1.00 98.38 252 LEU A CA 1
ATOM 1956 C C . LEU A 1 252 ? -12.499 8.698 7.961 1.00 98.38 252 LEU A C 1
ATOM 1958 O O . LEU A 1 252 ? -13.095 8.726 9.036 1.00 98.38 252 LEU A O 1
ATOM 1962 N N . GLU A 1 253 ? -13.033 8.136 6.879 1.00 98.56 253 GLU A N 1
ATOM 1963 C CA . GLU A 1 253 ? -14.318 7.439 6.928 1.00 98.56 253 GLU A CA 1
ATOM 1964 C C . GLU A 1 253 ? -14.220 6.154 7.761 1.00 98.56 253 GLU A C 1
ATOM 1966 O O . GLU A 1 253 ? -15.052 5.910 8.634 1.00 98.56 253 GLU A O 1
ATOM 1971 N N . LEU A 1 254 ? -13.144 5.378 7.593 1.00 98.25 254 LEU A N 1
ATOM 1972 C CA . LEU A 1 254 ? -12.886 4.177 8.394 1.00 98.25 254 LEU A CA 1
ATOM 1973 C C . LEU A 1 254 ? -12.762 4.481 9.900 1.00 98.25 254 LEU A C 1
ATOM 1975 O O . LEU A 1 254 ? -13.134 3.638 10.719 1.00 98.25 254 LEU A O 1
ATOM 1979 N N . GLN A 1 255 ? -12.298 5.677 10.293 1.00 97.94 255 GLN A N 1
ATOM 1980 C CA . GLN A 1 255 ? -12.261 6.094 11.707 1.00 97.94 255 GLN A CA 1
ATOM 1981 C C . GLN A 1 255 ? -13.635 6.174 12.375 1.00 97.94 255 GLN A C 1
ATOM 1983 O O . GLN A 1 255 ? -13.730 6.053 13.595 1.00 97.94 255 GLN A O 1
ATOM 1988 N N . LYS A 1 256 ? -14.706 6.354 11.600 1.00 97.81 256 LYS A N 1
ATOM 1989 C CA . LYS A 1 256 ? -16.074 6.434 12.130 1.00 97.81 256 LYS A CA 1
ATOM 1990 C C . LYS A 1 256 ? -16.656 5.059 12.473 1.00 97.81 256 LYS A C 1
ATOM 1992 O O . LYS A 1 256 ? -17.741 4.981 13.039 1.00 97.81 256 LYS A O 1
ATOM 1997 N N . SER A 1 257 ? -15.952 3.975 12.139 1.00 97.94 257 SER A N 1
ATOM 1998 C CA . SER A 1 257 ? -16.387 2.605 12.415 1.00 97.94 257 SER A CA 1
ATOM 1999 C C . SER A 1 257 ? -16.492 2.321 13.915 1.00 97.94 257 SER A C 1
ATOM 2001 O O . SER A 1 257 ? -15.617 2.693 14.697 1.00 97.94 257 SER A O 1
ATOM 2003 N N . GLU A 1 258 ? -17.515 1.571 14.327 1.00 97.12 258 GLU A N 1
ATOM 2004 C CA . GLU A 1 258 ? -17.673 1.097 15.711 1.00 97.12 258 GLU A CA 1
ATOM 2005 C C . GLU A 1 258 ? -16.639 0.026 16.095 1.00 97.12 258 GLU A C 1
ATOM 2007 O O . GLU A 1 258 ? -16.295 -0.125 17.271 1.00 97.12 258 GLU A O 1
ATOM 2012 N N . LYS A 1 259 ? -16.074 -0.675 15.106 1.00 97.00 259 LYS A N 1
ATOM 2013 C CA . LYS A 1 259 ? -15.069 -1.723 15.315 1.00 97.00 259 LYS A CA 1
ATOM 2014 C C . LYS A 1 259 ? -13.698 -1.101 15.538 1.00 97.00 259 LYS A C 1
ATOM 2016 O O . LYS A 1 259 ? -13.182 -0.396 14.667 1.00 97.00 259 LYS A O 1
ATOM 2021 N N . TRP A 1 260 ? -13.098 -1.376 16.695 1.00 95.31 260 TRP A N 1
ATOM 2022 C CA . TRP A 1 260 ? -11.792 -0.817 17.043 1.00 95.31 260 TRP A CA 1
ATOM 2023 C C . TRP A 1 260 ? -10.709 -1.275 16.065 1.00 95.31 260 TRP A C 1
ATOM 2025 O O . TRP A 1 260 ? -9.789 -0.514 15.794 1.00 95.31 260 TRP A O 1
ATOM 2035 N N . GLU A 1 261 ? -10.839 -2.469 15.483 1.00 97.25 261 GLU A N 1
ATOM 2036 C CA . GLU A 1 261 ? -9.864 -3.023 14.552 1.00 97.25 261 GLU A CA 1
ATOM 2037 C C . GLU A 1 261 ? -9.729 -2.159 13.298 1.00 97.25 261 GLU A C 1
ATOM 2039 O O . GLU A 1 261 ? -8.617 -1.909 12.826 1.00 97.25 261 GLU A O 1
ATOM 2044 N N . VAL A 1 262 ? -10.873 -1.676 12.805 1.00 98.31 262 VAL A N 1
ATOM 2045 C CA . VAL A 1 262 ? -10.976 -0.808 11.630 1.00 98.31 262 VAL A CA 1
ATOM 2046 C C . VAL A 1 262 ? -10.409 0.570 11.950 1.00 98.31 262 VAL A C 1
ATOM 2048 O O . VAL A 1 262 ? -9.563 1.061 11.207 1.00 98.31 262 VAL A O 1
ATOM 2051 N N . ARG A 1 263 ? -10.804 1.157 13.090 1.00 98.31 263 ARG A N 1
ATOM 2052 C CA . ARG A 1 263 ? -10.253 2.443 13.553 1.00 98.31 263 ARG A CA 1
ATOM 2053 C C . ARG A 1 263 ? -8.740 2.376 13.745 1.00 98.31 263 ARG A C 1
ATOM 2055 O O . ARG A 1 263 ? -8.015 3.280 13.350 1.00 98.31 263 ARG A O 1
ATOM 2062 N N . HIS A 1 264 ? -8.247 1.290 14.330 1.00 97.69 264 HIS A N 1
ATOM 2063 C CA . HIS A 1 264 ? -6.822 1.065 14.521 1.00 97.69 264 HIS A CA 1
ATOM 2064 C C . HIS A 1 264 ? -6.090 0.956 13.179 1.00 97.69 264 HIS A C 1
ATOM 2066 O O . HIS A 1 264 ? -5.072 1.613 12.982 1.00 97.69 264 HIS A O 1
ATOM 2072 N N . GLY A 1 265 ? -6.622 0.174 12.233 1.00 98.06 265 GLY A N 1
ATOM 2073 C CA . GLY A 1 265 ? -6.065 0.070 10.883 1.00 98.06 265 GLY A CA 1
ATOM 2074 C C . GLY A 1 265 ? -5.984 1.428 10.184 1.00 98.06 265 GLY A C 1
ATOM 2075 O O . GLY A 1 265 ? -4.942 1.775 9.631 1.00 98.06 265 GLY A O 1
ATOM 2076 N N . SER A 1 266 ? -7.038 2.244 10.271 1.00 98.44 266 SER A N 1
ATOM 2077 C CA . SER A 1 266 ? -7.008 3.576 9.671 1.00 98.44 266 SER A CA 1
ATOM 2078 C C . SER A 1 266 ? -6.105 4.564 10.413 1.00 98.44 266 SER A C 1
ATOM 2080 O O . SER A 1 266 ? -5.509 5.415 9.758 1.00 98.44 266 SER A O 1
ATOM 2082 N N . LEU A 1 267 ? -5.925 4.447 11.737 1.00 98.31 267 LEU A N 1
ATOM 2083 C CA . LEU A 1 267 ? -4.965 5.276 12.486 1.00 98.31 267 LEU A CA 1
ATOM 2084 C C . LEU A 1 267 ? -3.536 4.980 12.028 1.00 98.31 267 LEU A C 1
ATOM 2086 O O . LEU A 1 267 ? -2.750 5.906 11.838 1.00 98.31 267 LEU A O 1
ATOM 2090 N N . LEU A 1 268 ? -3.211 3.705 11.804 1.00 98.19 268 LEU A N 1
ATOM 2091 C CA . LEU A 1 268 ? -1.918 3.308 11.253 1.00 98.19 268 LEU A CA 1
ATOM 2092 C C . LEU A 1 268 ? -1.712 3.840 9.832 1.00 98.19 268 LEU A C 1
ATOM 2094 O O . LEU A 1 268 ? -0.663 4.413 9.546 1.00 98.19 268 LEU A O 1
ATOM 2098 N N . GLY A 1 269 ? -2.715 3.717 8.958 1.00 98.12 269 GLY A N 1
ATOM 2099 C CA . GLY A 1 269 ? -2.655 4.297 7.615 1.00 98.12 269 GLY A CA 1
ATOM 2100 C C . GLY A 1 269 ? -2.387 5.807 7.649 1.00 98.12 269 GLY A C 1
ATOM 2101 O O . GLY A 1 269 ? -1.492 6.289 6.957 1.00 98.12 269 GLY A O 1
ATOM 2102 N N . LEU A 1 270 ? -3.095 6.546 8.514 1.00 98.31 270 LEU A N 1
ATOM 2103 C CA . LEU A 1 270 ? -2.897 7.989 8.706 1.00 98.31 270 LEU A CA 1
ATOM 2104 C C . LEU A 1 270 ? -1.502 8.315 9.252 1.00 98.31 270 LEU A C 1
ATOM 2106 O O . LEU A 1 270 ? -0.853 9.215 8.726 1.00 98.31 270 LEU A O 1
ATOM 2110 N N . LYS A 1 271 ? -1.023 7.571 10.261 1.00 97.19 271 LYS A N 1
ATOM 2111 C CA . LYS A 1 271 ? 0.318 7.720 10.857 1.00 97.19 271 LYS A CA 1
ATOM 2112 C C . LYS A 1 271 ? 1.399 7.720 9.776 1.00 97.19 271 LYS A C 1
ATOM 2114 O O . LYS A 1 271 ? 2.210 8.643 9.727 1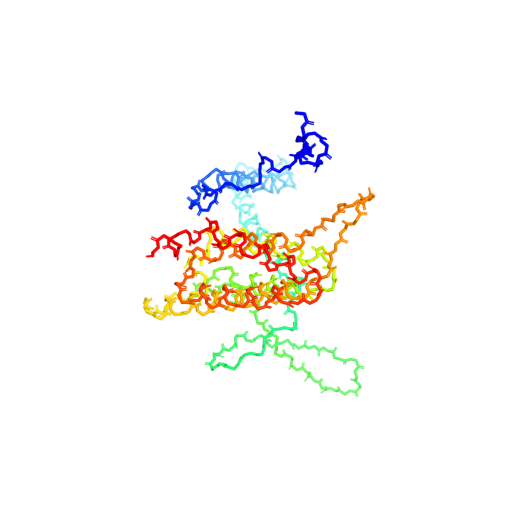.00 97.19 271 LYS A O 1
ATOM 2119 N N . TYR A 1 272 ? 1.402 6.712 8.905 1.00 97.69 272 TYR A N 1
ATOM 2120 C CA . TYR A 1 272 ? 2.428 6.578 7.869 1.00 97.69 272 TYR A CA 1
ATOM 2121 C C . TYR A 1 272 ? 2.228 7.545 6.698 1.00 97.69 272 TYR A C 1
ATOM 2123 O O . TYR A 1 272 ? 3.207 8.115 6.219 1.00 97.69 272 TYR A O 1
ATOM 2131 N N . LEU A 1 273 ? 0.986 7.795 6.273 1.00 96.50 273 LEU A N 1
ATOM 2132 C CA . LEU A 1 273 ? 0.698 8.759 5.207 1.00 96.50 273 LEU A CA 1
ATOM 2133 C C . LEU A 1 273 ? 1.162 10.166 5.584 1.00 96.50 273 LEU A C 1
ATOM 2135 O O . LEU A 1 273 ? 1.873 10.792 4.805 1.00 96.50 273 LEU A O 1
ATOM 2139 N N . ILE A 1 274 ? 0.829 10.632 6.790 1.00 94.44 274 ILE A N 1
ATOM 2140 C CA . ILE A 1 274 ? 1.236 11.949 7.305 1.00 94.44 274 ILE A CA 1
ATOM 2141 C C . ILE A 1 274 ? 2.756 12.037 7.461 1.00 94.44 274 ILE A C 1
ATOM 2143 O O . ILE A 1 274 ? 3.357 13.062 7.146 1.00 94.44 274 ILE A O 1
ATOM 2147 N N . ALA A 1 275 ? 3.393 10.960 7.931 1.00 93.50 275 ALA A N 1
ATOM 2148 C CA . ALA A 1 275 ? 4.838 10.933 8.112 1.00 93.50 275 ALA A CA 1
ATOM 2149 C C . ALA A 1 275 ? 5.602 11.084 6.787 1.00 93.50 275 ALA A C 1
ATOM 2151 O O . ALA A 1 275 ? 6.641 11.747 6.775 1.00 93.50 275 ALA A O 1
ATOM 2152 N N . VAL A 1 276 ? 5.084 10.487 5.707 1.00 94.88 276 VAL A N 1
ATOM 2153 C CA . VAL A 1 276 ? 5.708 10.455 4.377 1.00 94.88 276 VAL A CA 1
ATOM 2154 C C . VAL A 1 276 ? 5.323 11.665 3.526 1.00 94.88 276 VAL A C 1
ATOM 2156 O O . VAL A 1 276 ? 6.182 12.244 2.867 1.00 94.88 276 VAL A O 1
ATOM 2159 N N . ARG A 1 277 ? 4.050 12.071 3.538 1.00 93.94 277 ARG A N 1
ATOM 2160 C CA . ARG A 1 277 ? 3.497 13.130 2.679 1.00 93.94 277 ARG A CA 1
ATOM 2161 C C . ARG A 1 277 ? 3.350 14.468 3.390 1.00 93.94 277 ARG A C 1
ATOM 2163 O O . ARG A 1 277 ? 2.315 15.127 3.315 1.00 93.94 277 ARG A O 1
ATOM 2170 N N . ARG A 1 278 ? 4.416 14.875 4.085 1.00 91.50 278 ARG A N 1
ATOM 2171 C CA . ARG A 1 278 ? 4.487 16.176 4.775 1.00 91.50 278 ARG A CA 1
ATOM 2172 C C . ARG A 1 278 ? 4.348 17.354 3.812 1.00 91.50 278 ARG A C 1
ATOM 2174 O O . ARG A 1 278 ? 3.816 18.388 4.200 1.00 91.50 278 ARG A O 1
ATOM 2181 N N . ASP A 1 279 ? 4.746 17.155 2.555 1.00 91.44 279 ASP A N 1
ATOM 2182 C CA . ASP A 1 279 ? 4.572 18.109 1.457 1.00 91.44 279 ASP A CA 1
ATOM 2183 C C . ASP A 1 279 ? 3.115 18.566 1.286 1.00 91.44 279 ASP A C 1
ATOM 2185 O O . ASP A 1 279 ? 2.880 19.699 0.884 1.00 91.44 279 ASP A O 1
ATOM 2189 N N . LEU A 1 280 ? 2.144 17.714 1.633 1.00 91.00 280 LEU A N 1
ATOM 2190 C CA . LEU A 1 280 ? 0.714 18.011 1.513 1.00 91.00 280 LEU A CA 1
ATOM 2191 C C . LEU A 1 280 ? 0.089 18.626 2.773 1.00 91.00 280 LEU A C 1
ATOM 2193 O O . LEU A 1 280 ? -1.102 18.925 2.772 1.00 91.00 280 LEU A O 1
ATOM 2197 N N . ILE A 1 281 ? 0.849 18.751 3.863 1.00 82.69 281 ILE A N 1
ATOM 2198 C CA . ILE A 1 281 ? 0.359 19.253 5.159 1.00 82.69 281 ILE A CA 1
ATOM 2199 C C . ILE A 1 281 ? 0.762 20.710 5.364 1.00 82.69 281 ILE A C 1
ATOM 2201 O O . ILE A 1 281 ? 0.027 21.476 5.978 1.00 82.69 281 ILE A O 1
ATOM 2205 N N . GLU A 1 282 ? 1.936 21.088 4.864 1.00 64.44 282 GLU A N 1
ATOM 2206 C CA . GLU A 1 282 ? 2.516 22.423 5.042 1.00 64.44 282 GLU A CA 1
ATOM 2207 C C . GLU A 1 282 ? 2.038 23.443 3.990 1.00 64.44 282 GLU A C 1
ATOM 2209 O O . GLU A 1 282 ? 2.652 24.499 3.834 1.00 64.44 282 GLU A O 1
ATOM 2214 N N . THR A 1 283 ? 0.958 23.137 3.261 1.00 49.75 283 THR A N 1
ATOM 2215 C CA . THR A 1 283 ? 0.348 24.022 2.250 1.00 49.75 283 THR A CA 1
ATOM 2216 C C . THR A 1 283 ? -0.813 24.824 2.825 1.00 49.75 283 THR A C 1
ATOM 2218 O O . THR A 1 283 ? -0.897 26.029 2.499 1.00 49.75 283 THR A O 1
#

Secondary structure (DSSP, 8-state):
--GGGTT-----TT-TTS--GGGGS---THHHHHHHHHHHHHHHHHHHHHHHHHT-S---HHHHHHHHHHHHHHHHHHHHHHHHHTT-SS-SS-----------EEEEEE--SSSS---EEEEEE-HHHHHT-TTB-TTHHHHHHHHHHTT-SSHHHHHHHHHHHHHHHHHHGGGTT-BTTS-HHHHHHHHHHHHHHHHHHHHHHHHH----B--SSS--B-HHHHHHHHHHHHHHTTS-HHHHHHHHHHHHHHTT-S-HHHHHHHHHHHHHHHHH-GGGT--

Radius of gyration: 25.38 Å; chains: 1; bounding box: 64×69×68 Å

Sequence (283 aa):
QLEKRMGVAAEFTGLDGMMEVSDFAPSDNTVLRQSLEQEEAKRKAADIAEILHNAGDSMSARERNKLKRKAKEIAKSKEQERRLNMSSGSLTDSMNSSGQDKKEFKNVVTEQPQKNDKLVIEAVADTDAMIHNENIWPFHLICAVLLNELFDPSWEVRHGAAVGLREILKAHGTGAGRTADAEPEEQTEQNRSWLQDCCIRFLCVFALDRFGDYVSGDQVVVPVRETCAQAFGALSSMMPAEHVLLAFNVLLELQKSEKWEVRHGSLLGLKYLIAVRRDLIET

Organism: NCBI:txid1487602

pLDDT: mean 78.03, std 21.67, range [31.77, 98.75]

InterPro domains:
  IPR011989 Armadillo-like helical [G3DSA:1.25.10.10] (35-282)
  IPR016024 Armadillo-type fold [SSF48371] (137-281)
  IPR044972 TATA-binding protein-associated factor Mot1 [PTHR36498] (3-282)

Foldseek 3Di:
DVVVVVPPPPPPPDCPPPDDLCLLPQDPCVVVVVVVVVVLVVQLVVQLVVQLVVVDDPDDPVVSVVSSVVSSVVSVVVVVVVVVVVPPDDDADDDDDDDPDPQPWDFDFDDDPDDDPDTDTDGHGPVVCVCPPPFADNCQVVLVVLLVQCPDPDVVSVLVSLQVLQVCLSHPLLQHQATPPDDPVVSLVSSQVRLLVLLVSLLVSLQDDDDWDDPPDDDTDDSNLLSSLSSLLSSLLNHDPVSLVVSLVSLVVQCVDPDVSSVVSSVSNVVSNCSRPVVNVVD